Protein AF-A0A4Q0Y5Q8-F1 (afdb_monomer_lite)

Structure (mmCIF, N/CA/C/O backbone):
data_AF-A0A4Q0Y5Q8-F1
#
_entry.id   AF-A0A4Q0Y5Q8-F1
#
loop_
_atom_site.group_PDB
_atom_site.id
_atom_site.type_symbol
_atom_site.label_atom_id
_atom_site.label_alt_id
_atom_site.label_comp_id
_atom_site.label_asym_id
_atom_site.label_entity_id
_atom_site.label_seq_id
_atom_site.pdbx_PDB_ins_code
_atom_site.Cartn_x
_atom_site.Cartn_y
_atom_site.Cartn_z
_atom_site.occupancy
_atom_site.B_iso_or_equiv
_atom_site.auth_seq_id
_atom_site.auth_comp_id
_atom_site.auth_asym_id
_atom_site.auth_atom_id
_atom_site.pdbx_PDB_model_num
ATOM 1 N N . MET A 1 1 ? -35.643 -50.154 27.260 1.00 44.97 1 MET A N 1
ATOM 2 C CA . MET A 1 1 ? -34.907 -49.246 28.166 1.00 44.97 1 MET A CA 1
ATOM 3 C C . MET A 1 1 ? -33.473 -49.093 27.682 1.00 44.97 1 MET A C 1
ATOM 5 O O . MET A 1 1 ? -32.694 -50.022 27.849 1.00 44.97 1 MET A O 1
ATOM 9 N N . LYS A 1 2 ? -33.162 -47.951 27.060 1.00 37.34 2 LYS A N 1
ATOM 10 C CA . LYS A 1 2 ? -31.922 -47.166 27.204 1.00 37.34 2 LYS A CA 1
ATOM 11 C C . LYS A 1 2 ? -32.017 -46.001 26.218 1.00 37.34 2 LYS A C 1
ATOM 13 O O . LYS A 1 2 ? -31.580 -46.099 25.078 1.00 37.34 2 LYS A O 1
ATOM 18 N N . ASP A 1 3 ? -32.647 -44.927 26.682 1.00 37.06 3 ASP A N 1
ATOM 19 C CA . ASP A 1 3 ? -32.543 -43.614 26.059 1.00 37.06 3 ASP A CA 1
ATOM 20 C C . ASP A 1 3 ? -31.108 -43.117 26.239 1.00 37.06 3 ASP A C 1
ATOM 22 O O . ASP A 1 3 ? -30.661 -42.831 27.352 1.00 37.06 3 ASP A O 1
ATOM 26 N N . LEU A 1 4 ? -30.363 -43.047 25.139 1.00 39.44 4 LEU A N 1
ATOM 27 C CA . LEU A 1 4 ? -29.091 -42.339 25.084 1.00 39.44 4 LEU A CA 1
ATOM 28 C C . LEU A 1 4 ? -29.388 -40.864 24.806 1.00 39.44 4 LEU A C 1
ATOM 30 O O . LEU A 1 4 ? -29.485 -40.420 23.664 1.00 39.44 4 LEU A O 1
ATOM 34 N N . ASN A 1 5 ? -29.544 -40.110 25.893 1.00 41.81 5 ASN A N 1
ATOM 35 C CA . ASN A 1 5 ? -29.494 -38.654 25.898 1.00 41.81 5 ASN A CA 1
ATOM 36 C C . ASN A 1 5 ? -28.114 -38.185 25.413 1.00 41.81 5 ASN A C 1
ATOM 38 O O . ASN A 1 5 ? -27.170 -38.105 26.192 1.00 41.81 5 ASN A O 1
ATOM 42 N N . ASN A 1 6 ? -28.011 -37.829 24.134 1.00 41.62 6 ASN A N 1
ATOM 43 C CA . ASN A 1 6 ? -26.890 -37.065 23.595 1.00 41.62 6 ASN A CA 1
ATOM 44 C C . ASN A 1 6 ? -27.416 -35.726 23.054 1.00 41.62 6 ASN A C 1
ATOM 46 O O . ASN A 1 6 ? -27.622 -35.550 21.857 1.00 41.62 6 ASN A O 1
ATOM 50 N N . LYS A 1 7 ? -27.745 -34.803 23.967 1.00 38.62 7 LYS A N 1
ATOM 51 C CA . LYS A 1 7 ? -28.282 -33.462 23.650 1.00 38.62 7 LYS A CA 1
ATOM 52 C C . LYS A 1 7 ? -27.502 -32.305 24.292 1.00 38.62 7 LYS A C 1
ATOM 54 O O . LYS A 1 7 ? -27.984 -31.177 24.265 1.00 38.62 7 LYS A O 1
ATOM 59 N N . SER A 1 8 ? -26.310 -32.537 24.853 1.00 42.09 8 SER A N 1
ATOM 60 C CA . SER A 1 8 ? -25.573 -31.479 25.572 1.00 42.09 8 SER A CA 1
ATOM 61 C C . SER A 1 8 ? -24.381 -30.866 24.823 1.00 42.09 8 SER A C 1
ATOM 63 O O . SER A 1 8 ? -23.816 -29.904 25.332 1.00 42.09 8 SER A O 1
ATOM 65 N N . SER A 1 9 ? -23.995 -31.352 23.635 1.00 39.31 9 SER A N 1
ATOM 66 C CA . SER A 1 9 ? -22.845 -30.787 22.900 1.00 39.31 9 SER A CA 1
ATOM 67 C C . SER A 1 9 ? -23.202 -29.615 21.976 1.00 39.31 9 SER A C 1
ATOM 69 O O . SER A 1 9 ? -22.384 -28.720 21.802 1.00 39.31 9 SER A O 1
ATOM 71 N N . TYR A 1 10 ? -24.425 -29.572 21.433 1.00 35.88 10 TYR A N 1
ATOM 72 C CA . TYR A 1 10 ? -24.828 -28.573 20.428 1.00 35.88 10 TYR A CA 1
ATOM 73 C C . TYR A 1 10 ? -25.183 -27.191 21.010 1.00 35.88 10 TYR A C 1
ATOM 75 O O . TYR A 1 10 ? -24.955 -26.174 20.363 1.00 35.88 10 TYR A O 1
ATOM 83 N N . LYS A 1 11 ? -25.681 -27.119 22.255 1.00 36.25 11 LYS A N 1
ATOM 84 C CA . LYS A 1 11 ? -26.010 -25.831 22.903 1.00 36.25 11 LYS A CA 1
ATOM 85 C C . LYS A 1 11 ? -24.775 -25.036 23.343 1.00 36.25 11 LYS A C 1
ATOM 87 O O . LYS A 1 11 ? -24.815 -23.812 23.345 1.00 36.25 11 LYS A O 1
ATOM 92 N N . ASN A 1 12 ? -23.683 -25.720 23.694 1.00 41.09 12 ASN A N 1
ATOM 93 C CA . ASN A 1 12 ? -22.434 -25.060 24.085 1.00 41.09 12 ASN A CA 1
ATOM 94 C C . ASN A 1 12 ? -21.670 -24.508 22.875 1.00 41.09 12 ASN A C 1
ATOM 96 O O . ASN A 1 12 ? -21.037 -23.465 22.988 1.00 41.09 12 ASN A O 1
ATOM 100 N N . SER A 1 13 ? -21.735 -25.162 21.710 1.00 38.69 13 SER A N 1
ATOM 101 C CA . SER A 1 13 ? -21.088 -24.644 20.499 1.00 38.69 13 SER A CA 1
ATOM 102 C C . SER A 1 13 ? -21.750 -23.361 19.995 1.00 38.69 13 SER A C 1
ATOM 104 O O . SER A 1 13 ? -21.039 -22.434 19.630 1.00 38.69 13 SER A O 1
ATOM 106 N N . GLU A 1 14 ? -23.083 -23.255 20.043 1.00 42.84 14 GLU A N 1
ATOM 107 C CA . GLU A 1 14 ? -23.797 -22.029 19.650 1.00 42.84 14 GLU A CA 1
ATOM 108 C C . GLU A 1 14 ? -23.495 -20.849 20.585 1.00 42.84 14 GLU A C 1
ATOM 110 O O . GLU A 1 14 ? -23.290 -19.735 20.107 1.00 42.84 14 GLU A O 1
ATOM 115 N N . SER A 1 15 ? -23.395 -21.072 21.903 1.00 50.16 15 SER A N 1
ATOM 116 C CA . SER A 1 15 ? -23.062 -19.993 22.845 1.00 50.16 15 SER A CA 1
ATOM 117 C C . SER A 1 15 ? -21.612 -19.529 22.717 1.00 50.16 15 SER A C 1
ATOM 119 O O . SER A 1 15 ? -21.329 -18.346 22.880 1.00 50.16 15 SER A O 1
ATOM 121 N N . ILE A 1 16 ? -20.691 -20.450 22.421 1.00 45.25 16 ILE A N 1
ATOM 122 C CA . ILE A 1 16 ? -19.273 -20.143 22.218 1.00 45.25 16 ILE A CA 1
ATOM 123 C C . ILE A 1 16 ? -19.084 -19.391 20.897 1.00 45.25 16 ILE A C 1
ATOM 125 O O . ILE A 1 16 ? -18.462 -18.334 20.893 1.00 45.25 16 ILE A O 1
ATOM 129 N N . ILE A 1 17 ? -19.679 -19.868 19.799 1.00 46.84 17 ILE A N 1
ATOM 130 C CA . ILE A 1 17 ? -19.646 -19.183 18.497 1.00 46.84 17 ILE A CA 1
ATOM 131 C C . ILE A 1 17 ? -20.286 -17.794 18.611 1.00 46.84 17 ILE A C 1
ATOM 133 O O . ILE A 1 17 ? -19.686 -16.812 18.188 1.00 46.84 17 ILE A O 1
ATOM 137 N N . SER A 1 18 ? -21.447 -17.682 19.263 1.00 41.38 18 SER A N 1
ATOM 138 C CA . SER A 1 18 ? -22.114 -16.398 19.513 1.00 41.38 18 SER A CA 1
ATOM 139 C C . SER A 1 18 ? -21.247 -15.435 20.330 1.00 41.38 18 SER A C 1
ATOM 141 O O . SER A 1 18 ? -21.193 -14.248 20.019 1.00 41.38 18 SER A O 1
ATOM 143 N N . TYR A 1 19 ? -20.529 -15.930 21.340 1.00 40.12 19 TYR A N 1
ATOM 144 C CA . TYR A 1 19 ? -19.607 -15.127 22.141 1.00 40.12 19 TYR A CA 1
ATOM 145 C C . TYR A 1 19 ? -18.386 -14.663 21.333 1.00 40.12 19 TYR A C 1
ATOM 147 O O . TYR A 1 19 ? -18.021 -13.492 21.410 1.00 40.12 19 TYR A O 1
ATOM 155 N N . TYR A 1 20 ? -17.792 -15.537 20.515 1.00 41.94 20 TYR A N 1
ATOM 156 C CA . TYR A 1 20 ? -16.667 -15.179 19.646 1.00 41.94 20 TYR A CA 1
ATOM 157 C C . TYR A 1 20 ? -17.064 -14.179 18.557 1.00 41.94 20 TYR A C 1
ATOM 159 O O . TYR A 1 20 ? -16.354 -13.198 18.381 1.00 41.94 20 TYR A O 1
ATOM 167 N N . VAL A 1 21 ? -18.212 -14.362 17.898 1.00 49.38 21 VAL A N 1
ATOM 168 C CA . VAL A 1 21 ? -18.753 -13.413 16.904 1.00 49.38 21 VAL A CA 1
ATOM 169 C C . VAL A 1 21 ? -19.086 -12.067 17.557 1.00 49.38 21 VAL A C 1
ATOM 171 O O . VAL A 1 21 ? -18.778 -11.009 17.014 1.00 49.38 21 VAL A O 1
ATOM 174 N N . LYS A 1 22 ? -19.655 -12.081 18.769 1.00 50.94 22 LYS A N 1
ATOM 175 C CA . LYS A 1 22 ? -19.961 -10.860 19.523 1.00 50.94 22 LYS A CA 1
ATOM 176 C C . LYS A 1 22 ? -18.699 -10.105 19.963 1.00 50.94 22 LYS A C 1
ATOM 178 O O . LYS A 1 22 ? -18.679 -8.884 19.859 1.00 50.94 22 LYS A O 1
ATOM 183 N N . ASN A 1 23 ? -17.652 -10.808 20.398 1.00 50.38 23 ASN A N 1
ATOM 184 C CA . ASN A 1 23 ? -16.367 -10.190 20.740 1.00 50.38 23 ASN A CA 1
ATOM 185 C C . ASN A 1 23 ? -15.614 -9.693 19.500 1.00 50.38 23 ASN A C 1
ATOM 187 O O . ASN A 1 23 ? -15.052 -8.605 19.549 1.00 50.38 23 ASN A O 1
ATOM 191 N N . LEU A 1 24 ? -15.675 -10.422 18.376 1.00 53.34 24 LEU A N 1
ATOM 192 C CA . LEU A 1 24 ? -15.173 -9.947 17.080 1.00 53.34 24 LEU A CA 1
ATOM 193 C C . LEU A 1 24 ? -15.802 -8.595 16.730 1.00 53.34 24 LEU A C 1
ATOM 195 O O . LEU A 1 24 ? -15.099 -7.647 16.395 1.00 53.34 24 LEU A O 1
ATOM 199 N N . ASN A 1 25 ? -17.122 -8.484 16.893 1.00 64.06 25 ASN A N 1
ATOM 200 C CA . ASN A 1 25 ? -17.852 -7.250 16.630 1.00 64.06 25 ASN A CA 1
ATOM 201 C C . ASN A 1 25 ? -17.434 -6.098 17.556 1.00 64.06 25 ASN A C 1
ATOM 203 O O . ASN A 1 25 ? -17.425 -4.949 17.118 1.00 64.06 25 ASN A O 1
ATOM 207 N N . ASP A 1 26 ? -17.075 -6.364 18.812 1.00 66.75 26 ASP A N 1
ATOM 208 C CA . ASP A 1 26 ? -16.632 -5.319 19.742 1.00 66.75 26 ASP A CA 1
ATOM 209 C C . ASP A 1 26 ? -15.175 -4.883 19.491 1.00 66.75 26 ASP A C 1
ATOM 211 O O . ASP A 1 26 ? -14.890 -3.682 19.496 1.00 66.75 26 ASP A O 1
ATOM 215 N N . ASP A 1 27 ? -14.281 -5.815 19.152 1.00 69.06 27 ASP A N 1
ATOM 216 C CA . ASP A 1 27 ? -12.891 -5.518 18.788 1.00 69.06 27 ASP A CA 1
ATOM 217 C C . ASP A 1 27 ? -12.767 -4.851 17.410 1.00 69.06 27 ASP A C 1
ATOM 219 O O . ASP A 1 27 ? -11.897 -4.000 17.209 1.00 69.06 27 ASP A O 1
ATOM 223 N N . MET A 1 28 ? -13.664 -5.160 16.468 1.00 73.12 28 MET A N 1
ATOM 224 C CA . MET A 1 28 ? -13.709 -4.512 15.153 1.00 73.12 28 MET A CA 1
ATOM 225 C C . MET A 1 28 ? -14.206 -3.068 15.230 1.00 73.12 28 MET A C 1
ATOM 227 O O . MET A 1 28 ? -13.688 -2.208 14.515 1.00 73.12 28 MET A O 1
ATOM 231 N N . LYS A 1 29 ? -15.153 -2.756 16.128 1.00 76.25 29 LYS A N 1
ATOM 232 C CA . LYS A 1 29 ? -15.750 -1.410 16.257 1.00 76.25 29 LYS A CA 1
ATOM 233 C C . LYS A 1 29 ? -14.724 -0.296 16.439 1.00 76.25 29 LYS A C 1
ATOM 235 O O . LYS A 1 29 ? -14.958 0.819 15.972 1.00 76.25 29 LYS A O 1
ATOM 240 N N . LYS A 1 30 ? -13.576 -0.563 17.076 1.00 80.56 30 LYS A N 1
ATOM 241 C CA . LYS A 1 30 ? -12.520 0.452 17.240 1.00 80.56 30 LYS A CA 1
ATOM 242 C C . LYS A 1 30 ? -11.915 0.897 15.904 1.00 80.56 30 LYS A C 1
ATOM 244 O O . LYS A 1 30 ? -11.559 2.063 15.781 1.00 80.56 30 LYS A O 1
ATOM 249 N N . TYR A 1 31 ? -11.881 0.014 14.904 1.00 82.06 31 TYR A N 1
ATOM 250 C CA . TYR A 1 31 ? -11.399 0.292 13.547 1.00 82.06 31 TYR A CA 1
ATOM 251 C C . TYR A 1 31 ? -12.490 0.830 12.609 1.00 82.06 31 TYR A C 1
ATOM 253 O O . TYR A 1 31 ? -12.183 1.290 11.513 1.00 82.06 31 TYR A O 1
ATOM 261 N N . LEU A 1 32 ? -13.759 0.794 13.032 1.00 81.94 32 LEU A N 1
ATOM 262 C CA . LEU A 1 32 ? -14.907 1.301 12.269 1.00 81.94 32 LEU A CA 1
ATOM 263 C C . LEU A 1 32 ? -15.254 2.763 12.595 1.00 81.94 32 LEU A C 1
ATOM 265 O O . LEU A 1 32 ? -16.244 3.294 12.089 1.00 81.94 32 LEU A O 1
ATOM 269 N N . LYS A 1 33 ? -14.474 3.430 13.454 1.00 88.38 33 LYS A N 1
ATOM 270 C CA . LYS A 1 33 ? -14.618 4.870 13.705 1.00 88.38 33 LYS A CA 1
ATOM 271 C C . LYS A 1 33 ? -14.152 5.651 12.481 1.00 88.38 33 LYS A C 1
ATOM 273 O O . LYS A 1 33 ? -13.150 5.291 11.873 1.00 88.38 33 LYS A O 1
ATOM 278 N N . ARG A 1 34 ? -14.807 6.776 12.179 1.00 90.31 34 ARG A N 1
ATOM 279 C CA . ARG A 1 34 ? -14.469 7.634 11.030 1.00 90.31 34 ARG A CA 1
ATOM 280 C C . ARG A 1 34 ? -12.978 7.980 10.948 1.00 90.31 34 ARG A C 1
ATOM 282 O O . ARG A 1 34 ? -12.372 7.803 9.901 1.00 90.31 34 ARG A O 1
ATOM 289 N N . SER A 1 35 ? -12.386 8.447 12.048 1.00 92.19 35 SER A N 1
ATOM 290 C CA . SER A 1 35 ? -10.959 8.799 12.097 1.00 92.19 35 SER A CA 1
ATOM 291 C C . SER A 1 35 ? -10.050 7.597 11.844 1.00 92.19 35 SER A C 1
ATOM 293 O O . SER A 1 35 ? -9.057 7.724 11.140 1.00 92.19 35 SER A O 1
ATOM 295 N N . SER A 1 36 ? -10.411 6.425 12.372 1.00 91.56 36 SER A N 1
ATOM 296 C CA . SER A 1 36 ? -9.683 5.177 12.135 1.00 91.56 36 SER A CA 1
ATOM 297 C C . SER A 1 36 ? -9.796 4.734 10.681 1.00 91.56 36 SER A C 1
ATOM 299 O O . SER A 1 36 ? -8.799 4.363 10.085 1.00 91.56 36 SER A O 1
ATOM 301 N N . ILE A 1 37 ? -10.983 4.828 10.082 1.00 92.44 37 ILE A N 1
ATOM 302 C CA . ILE A 1 37 ? -11.212 4.529 8.665 1.00 92.44 37 ILE A CA 1
ATOM 303 C C . ILE A 1 37 ? -10.349 5.430 7.773 1.00 92.44 37 ILE A C 1
ATOM 305 O O . ILE A 1 37 ? -9.693 4.926 6.865 1.00 92.44 37 ILE A O 1
ATOM 309 N N . ILE A 1 38 ? -10.319 6.739 8.047 1.00 95.88 38 ILE A N 1
ATOM 310 C CA . ILE A 1 38 ? -9.488 7.695 7.302 1.00 95.88 38 ILE A CA 1
ATOM 311 C C . ILE A 1 38 ? -8.007 7.318 7.432 1.00 95.88 38 ILE A C 1
ATOM 313 O O . ILE A 1 38 ? -7.350 7.122 6.416 1.00 95.88 38 ILE A O 1
ATOM 317 N N . ASP A 1 39 ? -7.504 7.144 8.659 1.00 96.31 39 ASP A N 1
ATOM 318 C CA . ASP A 1 39 ? -6.111 6.752 8.932 1.00 96.31 39 ASP A CA 1
ATOM 319 C C . ASP A 1 39 ? -5.715 5.464 8.190 1.00 96.31 39 ASP A C 1
ATOM 321 O O . ASP A 1 39 ? -4.690 5.411 7.508 1.00 96.31 39 ASP A O 1
ATOM 325 N N . LEU A 1 40 ? -6.566 4.440 8.263 1.00 95.81 40 LEU A N 1
ATOM 326 C CA . LEU A 1 40 ? -6.343 3.140 7.638 1.00 95.81 40 LEU A CA 1
ATOM 327 C C . LEU A 1 40 ? -6.310 3.231 6.106 1.00 95.81 40 LEU A C 1
ATOM 329 O O . LEU A 1 40 ? -5.405 2.668 5.486 1.00 95.81 40 LEU A O 1
ATOM 333 N N . ILE A 1 41 ? -7.253 3.952 5.487 1.00 96.31 41 ILE A N 1
ATOM 334 C CA . ILE A 1 41 ? -7.273 4.138 4.028 1.00 96.31 41 ILE A CA 1
ATOM 335 C C . ILE A 1 41 ? -6.061 4.947 3.577 1.00 96.31 41 ILE A C 1
ATOM 337 O O . ILE A 1 41 ? -5.392 4.542 2.628 1.00 96.31 41 ILE A O 1
ATOM 341 N N . THR A 1 42 ? -5.729 6.034 4.278 1.00 98.00 42 THR A N 1
ATOM 342 C CA . THR A 1 42 ? -4.549 6.853 3.981 1.00 98.00 42 THR A CA 1
ATOM 343 C C . THR A 1 42 ? -3.279 6.010 3.998 1.00 98.00 42 THR A C 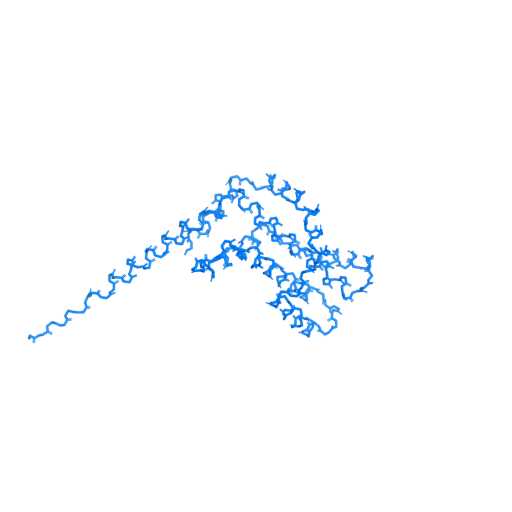1
ATOM 345 O O . THR A 1 42 ? -2.507 6.044 3.039 1.00 98.00 42 THR A O 1
ATOM 348 N N . LYS A 1 43 ? -3.075 5.211 5.053 1.00 98.38 43 LYS A N 1
ATOM 349 C CA . LYS A 1 43 ? -1.929 4.299 5.158 1.00 98.38 43 LYS A CA 1
ATOM 350 C C . LYS A 1 43 ? -1.880 3.333 3.983 1.00 98.38 43 LYS A C 1
ATOM 352 O O . LYS A 1 43 ? -0.850 3.212 3.322 1.00 98.38 43 LYS A O 1
ATOM 357 N N . TYR A 1 44 ? -2.994 2.655 3.721 1.00 98.56 44 TYR A N 1
ATOM 358 C CA . TYR A 1 44 ? -3.067 1.639 2.679 1.00 98.56 44 TYR A CA 1
ATOM 359 C C . TYR A 1 44 ? -2.777 2.221 1.292 1.00 98.56 44 TYR A C 1
ATOM 361 O O . TYR A 1 44 ? -1.963 1.658 0.561 1.00 98.56 44 TYR A O 1
ATOM 369 N N . GLU A 1 45 ? -3.396 3.351 0.944 1.00 98.19 45 GLU A N 1
ATOM 370 C CA . GLU A 1 45 ? -3.166 4.030 -0.332 1.00 98.19 45 GLU A CA 1
ATOM 371 C C . GLU A 1 45 ? -1.702 4.428 -0.509 1.00 98.19 45 GLU A C 1
ATOM 373 O O . GLU A 1 45 ? -1.107 4.154 -1.552 1.00 98.19 45 GLU A O 1
ATOM 378 N N . LEU A 1 46 ? -1.103 5.055 0.505 1.00 98.44 46 LEU A N 1
ATOM 379 C CA . LEU A 1 46 ? 0.277 5.513 0.408 1.00 98.44 46 LEU A CA 1
ATOM 380 C C . LEU A 1 46 ? 1.235 4.340 0.238 1.00 98.44 46 LEU A C 1
ATOM 382 O O . LEU A 1 46 ? 2.072 4.365 -0.663 1.00 98.44 46 LEU A O 1
ATOM 386 N N . TYR A 1 47 ? 1.093 3.278 1.035 1.00 98.69 47 TYR A N 1
ATOM 387 C CA . TYR A 1 47 ? 1.918 2.087 0.848 1.00 98.69 47 TYR A CA 1
ATOM 388 C C . TYR A 1 47 ? 1.715 1.461 -0.531 1.00 98.69 47 TYR A C 1
ATOM 390 O O . TYR A 1 47 ? 2.692 1.031 -1.141 1.00 98.69 47 TYR A O 1
ATOM 398 N N . TYR A 1 48 ? 0.486 1.439 -1.044 1.00 98.69 48 TYR A N 1
ATOM 399 C CA . TYR A 1 48 ? 0.180 0.932 -2.377 1.00 98.69 48 TYR A CA 1
ATOM 400 C C . TYR A 1 48 ? 0.896 1.748 -3.467 1.00 98.69 48 TYR A C 1
ATOM 402 O O . TYR A 1 48 ? 1.677 1.189 -4.239 1.00 98.69 48 TYR A O 1
ATOM 410 N N . HIS A 1 49 ? 0.719 3.072 -3.490 1.00 97.81 49 HIS A N 1
ATOM 411 C CA . HIS A 1 49 ? 1.303 3.933 -4.523 1.00 97.81 49 HIS A CA 1
ATOM 412 C C . HIS A 1 49 ? 2.826 4.049 -4.436 1.00 97.81 49 HIS A C 1
ATOM 414 O O . HIS A 1 49 ? 3.497 4.042 -5.467 1.00 97.81 49 HIS A O 1
ATOM 420 N N . ILE A 1 50 ? 3.392 4.084 -3.228 1.00 98.12 50 ILE A N 1
ATOM 421 C CA . ILE A 1 50 ? 4.848 4.078 -3.038 1.00 98.12 50 ILE A CA 1
ATOM 422 C C . ILE A 1 50 ? 5.444 2.755 -3.539 1.00 98.12 50 ILE A C 1
ATOM 424 O O . ILE A 1 50 ? 6.489 2.757 -4.190 1.00 98.12 50 ILE A O 1
ATOM 428 N N . SER A 1 51 ? 4.768 1.628 -3.293 1.00 98.38 51 SER A N 1
ATOM 429 C CA . SER A 1 51 ? 5.200 0.322 -3.807 1.00 98.38 51 SER A CA 1
ATOM 430 C C . SER A 1 51 ? 5.156 0.277 -5.333 1.00 98.38 51 SER A C 1
ATOM 432 O O . SER A 1 51 ? 6.128 -0.144 -5.952 1.00 98.38 51 SER A O 1
ATOM 434 N N . LEU A 1 52 ? 4.071 0.768 -5.941 1.00 97.81 52 LEU A N 1
ATOM 435 C CA . LEU A 1 52 ? 3.925 0.897 -7.395 1.00 97.81 52 LEU A CA 1
ATOM 436 C C . LEU A 1 52 ? 5.030 1.736 -8.027 1.00 97.81 52 LEU A C 1
ATOM 438 O O . LEU A 1 52 ? 5.642 1.300 -9.000 1.00 97.81 52 LEU A O 1
ATOM 442 N N . GLY A 1 53 ? 5.307 2.909 -7.454 1.00 97.19 53 GLY A N 1
ATOM 443 C CA . GLY A 1 53 ? 6.389 3.773 -7.915 1.00 97.19 53 GLY A CA 1
ATOM 444 C C . GLY A 1 53 ? 7.741 3.070 -7.853 1.00 97.19 53 GLY A C 1
ATOM 445 O O . GLY A 1 53 ? 8.515 3.144 -8.804 1.00 97.19 53 GLY A O 1
ATOM 446 N N . ASN A 1 54 ? 7.994 2.318 -6.778 1.00 97.25 54 ASN A N 1
ATOM 447 C CA . ASN A 1 54 ? 9.217 1.537 -6.641 1.00 97.25 54 ASN A CA 1
ATOM 448 C C . ASN A 1 54 ? 9.310 0.407 -7.680 1.00 97.25 54 ASN A C 1
ATOM 450 O O . ASN A 1 54 ? 10.365 0.243 -8.282 1.00 97.25 54 ASN A O 1
ATOM 454 N N . TYR A 1 55 ? 8.235 -0.350 -7.931 1.00 97.56 55 TYR A N 1
ATOM 455 C CA . TYR A 1 55 ? 8.255 -1.412 -8.946 1.00 97.56 55 TYR A CA 1
ATOM 456 C C . TYR A 1 55 ? 8.522 -0.860 -10.344 1.00 97.56 55 TYR A C 1
ATOM 458 O O . TYR A 1 55 ? 9.422 -1.349 -11.024 1.00 97.56 55 TYR A O 1
ATOM 466 N N . ALA A 1 56 ? 7.796 0.190 -10.737 1.00 96.69 56 ALA A N 1
ATOM 467 C CA . ALA A 1 56 ? 7.984 0.835 -12.030 1.00 96.69 56 ALA A CA 1
ATOM 468 C C . ALA A 1 56 ? 9.422 1.359 -12.181 1.00 96.69 56 ALA A C 1
ATOM 470 O O . ALA A 1 56 ? 10.095 1.031 -13.162 1.00 96.69 56 ALA A O 1
ATOM 471 N N . PHE A 1 57 ? 9.931 2.074 -11.171 1.00 96.31 57 PHE A N 1
ATOM 472 C CA . PHE A 1 57 ? 11.294 2.601 -11.194 1.00 96.31 57 PHE A CA 1
ATOM 473 C C . PHE A 1 57 ? 12.350 1.504 -11.278 1.00 96.31 57 PHE A C 1
ATOM 475 O O . PHE A 1 57 ? 13.268 1.607 -12.077 1.00 96.31 57 PHE A O 1
ATOM 482 N N . GLU A 1 58 ? 12.231 0.424 -10.512 1.00 94.31 58 GLU A N 1
ATOM 483 C CA . GLU A 1 58 ? 13.201 -0.674 -10.562 1.00 94.31 58 GLU A CA 1
ATOM 484 C C . GLU A 1 58 ? 13.235 -1.396 -11.915 1.00 94.31 58 GLU A C 1
ATOM 486 O O . GLU A 1 58 ? 14.268 -1.958 -12.276 1.00 94.31 58 GLU A O 1
ATOM 491 N N . THR A 1 59 ? 12.116 -1.423 -12.645 1.00 93.88 59 THR A N 1
ATOM 492 C CA . THR A 1 59 ? 12.040 -2.073 -13.964 1.00 93.88 59 THR A CA 1
ATOM 493 C C . THR A 1 59 ? 12.532 -1.196 -15.112 1.00 93.88 59 THR A C 1
ATOM 495 O O . THR A 1 59 ? 12.936 -1.732 -16.140 1.00 93.88 59 THR A O 1
ATOM 498 N N . ILE A 1 60 ? 12.513 0.128 -14.936 1.00 93.88 60 ILE A N 1
ATOM 499 C CA . ILE A 1 60 ? 12.810 1.114 -15.986 1.00 93.88 60 ILE A CA 1
ATOM 500 C C . ILE A 1 60 ? 14.155 1.810 -15.738 1.00 93.88 60 ILE A C 1
ATOM 502 O O . ILE A 1 60 ? 14.927 2.026 -16.664 1.00 93.88 60 ILE A O 1
ATOM 506 N N . LEU A 1 61 ? 14.461 2.115 -14.474 1.00 92.50 61 LEU A N 1
ATOM 507 C CA . LEU A 1 61 ? 15.661 2.808 -13.985 1.00 92.50 61 LEU A CA 1
ATOM 508 C C . LEU A 1 61 ? 15.833 4.249 -14.496 1.00 92.50 61 LEU A C 1
ATOM 510 O O . LEU A 1 61 ? 16.898 4.841 -14.327 1.00 92.50 61 LEU A O 1
ATOM 514 N N . ASP A 1 62 ? 14.767 4.833 -15.042 1.00 95.88 62 ASP A N 1
ATOM 515 C CA . ASP A 1 62 ? 14.674 6.228 -15.468 1.00 95.88 62 ASP A CA 1
ATOM 516 C C . ASP A 1 62 ? 13.412 6.887 -14.889 1.00 95.88 62 ASP A C 1
ATOM 518 O O . ASP A 1 62 ? 12.322 6.313 -14.917 1.00 95.88 62 ASP A O 1
ATOM 522 N N . LEU A 1 63 ? 13.549 8.092 -14.327 1.00 91.62 63 LEU A N 1
ATOM 523 C CA . LEU A 1 63 ? 12.461 8.776 -13.614 1.00 91.62 63 LEU A CA 1
ATOM 524 C C . LEU A 1 63 ? 11.362 9.303 -14.547 1.00 91.62 63 LEU A C 1
ATOM 526 O O . LEU A 1 63 ? 10.181 9.285 -14.179 1.00 91.62 63 LEU A O 1
ATOM 530 N N . GLU A 1 64 ? 11.729 9.790 -15.732 1.00 94.69 64 GLU A N 1
ATOM 531 C CA . GLU A 1 64 ? 10.768 10.342 -16.684 1.00 94.69 64 GLU A CA 1
ATOM 532 C C . GLU A 1 64 ? 9.920 9.215 -17.279 1.00 94.69 64 GLU A C 1
ATOM 534 O O . GLU A 1 64 ? 8.688 9.288 -17.280 1.00 94.69 64 GLU A O 1
ATOM 539 N N . GLU A 1 65 ? 10.568 8.133 -17.707 1.00 95.19 65 GLU A N 1
ATOM 540 C CA . GLU A 1 65 ? 9.900 6.936 -18.212 1.00 95.19 65 GLU A CA 1
ATOM 541 C C . GLU A 1 65 ? 9.077 6.238 -17.125 1.00 95.19 65 GLU A C 1
ATOM 543 O O . GLU A 1 65 ? 7.956 5.810 -17.394 1.00 95.19 65 GLU A O 1
ATOM 548 N N . THR A 1 66 ? 9.550 6.211 -15.873 1.00 95.50 66 THR A N 1
ATOM 549 C CA . THR A 1 66 ? 8.756 5.712 -14.735 1.00 95.50 66 THR A CA 1
ATOM 550 C C . THR A 1 66 ? 7.455 6.488 -14.585 1.00 95.50 66 THR A C 1
ATOM 552 O O . THR A 1 66 ? 6.390 5.899 -14.403 1.00 95.50 66 THR A O 1
ATOM 555 N N . THR A 1 67 ? 7.518 7.817 -14.686 1.00 94.31 67 THR A N 1
ATOM 556 C CA . THR A 1 67 ? 6.330 8.669 -14.568 1.00 94.31 67 THR A CA 1
ATOM 557 C C . THR A 1 67 ? 5.341 8.388 -15.698 1.00 94.31 67 THR A C 1
ATOM 559 O O . THR A 1 67 ? 4.147 8.236 -15.436 1.00 94.31 67 THR A O 1
ATOM 562 N N . LYS A 1 68 ? 5.832 8.252 -16.938 1.00 95.44 68 LYS A N 1
ATOM 563 C CA . LYS A 1 68 ? 5.006 7.880 -18.099 1.00 95.44 68 LYS A CA 1
ATOM 564 C C . LYS A 1 68 ? 4.368 6.505 -17.908 1.00 95.44 68 LYS A C 1
ATOM 566 O O . LYS A 1 68 ? 3.153 6.382 -18.030 1.00 95.44 68 LYS A O 1
ATOM 571 N N . LYS A 1 69 ? 5.146 5.501 -17.491 1.00 94.88 69 LYS A N 1
ATOM 572 C CA . LYS A 1 69 ? 4.648 4.145 -17.227 1.00 94.88 69 LYS A CA 1
ATOM 573 C C . LYS A 1 69 ? 3.545 4.144 -16.174 1.00 94.88 69 LYS A C 1
ATOM 575 O O . LYS A 1 69 ? 2.513 3.517 -16.369 1.00 94.88 69 LYS A O 1
ATOM 580 N N . LEU A 1 70 ? 3.726 4.857 -15.063 1.00 95.88 70 LEU A N 1
ATOM 581 C CA . LEU A 1 70 ? 2.706 4.933 -14.012 1.00 95.88 70 LEU A CA 1
ATOM 582 C C . LEU A 1 70 ? 1.401 5.565 -14.521 1.00 95.88 70 LEU A C 1
ATOM 584 O O . LEU A 1 70 ? 0.321 5.091 -14.169 1.00 95.88 70 LEU A O 1
ATOM 588 N N . GLN A 1 71 ? 1.494 6.594 -15.368 1.00 94.69 71 GLN A N 1
ATOM 589 C CA . GLN A 1 71 ? 0.328 7.207 -16.012 1.00 94.69 71 GLN A CA 1
ATOM 590 C C . GLN A 1 71 ? -0.370 6.242 -16.979 1.00 94.69 71 GLN A C 1
ATOM 592 O O . GLN A 1 71 ? -1.595 6.173 -16.983 1.00 94.69 71 GLN A O 1
ATOM 597 N N . GLU A 1 72 ? 0.392 5.475 -17.761 1.00 95.31 72 GLU A N 1
ATOM 598 C CA . GLU A 1 72 ? -0.137 4.478 -18.699 1.00 95.31 72 GLU A CA 1
ATOM 599 C C . GLU A 1 72 ? -0.812 3.302 -17.990 1.00 95.31 72 GLU A C 1
ATOM 601 O O . GLU A 1 72 ? -1.891 2.868 -18.397 1.00 95.31 72 GLU A O 1
ATOM 606 N N . LEU A 1 73 ? -0.199 2.794 -16.916 1.00 95.44 73 LEU A N 1
ATOM 607 C CA . LEU A 1 73 ? -0.767 1.713 -16.114 1.00 95.44 73 LEU A CA 1
ATOM 608 C C . LEU A 1 73 ? -2.060 2.158 -15.416 1.00 95.44 73 LEU A C 1
ATOM 610 O O . LEU A 1 73 ? -2.961 1.339 -15.240 1.00 95.44 73 LEU A O 1
ATOM 614 N N . ASN A 1 74 ? -2.155 3.443 -15.041 1.00 95.44 74 ASN A N 1
ATOM 615 C CA . ASN A 1 74 ? -3.334 4.071 -14.434 1.00 95.44 74 ASN A CA 1
ATOM 616 C C . ASN A 1 74 ? -3.931 3.242 -13.278 1.00 95.44 74 ASN A C 1
ATOM 618 O O . ASN A 1 74 ? -5.136 2.990 -13.204 1.00 95.44 74 ASN A O 1
ATOM 622 N N . LEU A 1 75 ? -3.055 2.768 -12.390 1.00 96.31 75 LEU A N 1
ATOM 623 C CA . LEU A 1 75 ? -3.415 1.901 -11.273 1.00 96.31 75 LEU A CA 1
ATOM 624 C C . LEU A 1 75 ? -3.677 2.727 -10.016 1.00 96.31 75 LEU A C 1
ATOM 626 O O . LEU A 1 75 ? -2.830 3.503 -9.575 1.00 96.31 75 LEU A O 1
ATOM 630 N N . TYR A 1 76 ? -4.831 2.505 -9.400 1.00 94.12 76 TYR A N 1
ATOM 631 C CA . TYR A 1 76 ? -5.247 3.175 -8.173 1.00 94.12 76 TYR A CA 1
ATOM 632 C C . TYR A 1 76 ? -6.026 2.219 -7.275 1.00 94.12 76 TYR A C 1
ATOM 634 O O . TYR A 1 76 ? -6.641 1.264 -7.750 1.00 94.12 76 TYR A O 1
ATOM 642 N N . VAL A 1 77 ? -6.011 2.494 -5.973 1.00 93.88 77 VAL A N 1
ATOM 643 C CA . VAL A 1 77 ? -6.834 1.785 -4.994 1.00 93.88 77 VAL A CA 1
ATOM 644 C C . VAL A 1 77 ? -7.973 2.692 -4.550 1.00 93.88 77 VAL A C 1
ATOM 646 O O . VAL A 1 77 ? -7.762 3.858 -4.235 1.00 93.88 77 VAL A O 1
ATOM 649 N N . THR A 1 78 ? -9.200 2.174 -4.541 1.00 91.88 78 THR A N 1
ATOM 650 C CA . THR A 1 78 ? -10.345 2.920 -4.006 1.00 91.88 78 THR A CA 1
ATOM 651 C C . THR A 1 78 ? -10.471 2.722 -2.491 1.00 91.88 78 THR A C 1
ATOM 653 O O . THR A 1 78 ? -10.022 1.694 -1.970 1.00 91.88 78 THR A O 1
ATOM 656 N N . PRO A 1 79 ? -11.152 3.632 -1.769 1.00 90.38 79 PRO A N 1
ATOM 657 C CA . PRO A 1 79 ? -11.449 3.468 -0.344 1.00 90.38 79 PRO A CA 1
ATOM 658 C C . PRO A 1 79 ? -12.079 2.117 0.005 1.00 90.38 79 PRO A C 1
ATOM 660 O O . PRO A 1 79 ? -11.640 1.456 0.943 1.00 90.38 79 PRO A O 1
ATOM 663 N N . ASP A 1 80 ? -13.061 1.663 -0.780 1.00 88.69 80 ASP A N 1
ATOM 664 C CA . ASP A 1 80 ? -13.699 0.356 -0.597 1.00 88.69 80 ASP A CA 1
ATOM 665 C C . ASP A 1 80 ? -12.702 -0.805 -0.718 1.00 88.69 80 ASP A C 1
ATOM 667 O O . ASP A 1 80 ? -12.718 -1.724 0.102 1.00 88.69 80 ASP A O 1
ATOM 671 N N . MET A 1 81 ? -11.817 -0.771 -1.721 1.00 91.69 81 MET A N 1
ATOM 672 C CA . MET A 1 81 ? -10.803 -1.812 -1.921 1.00 91.69 81 MET A CA 1
ATOM 673 C C . MET A 1 81 ? -9.778 -1.824 -0.785 1.00 91.69 81 MET A C 1
ATOM 675 O O . MET A 1 81 ? -9.410 -2.900 -0.305 1.00 91.69 81 MET A O 1
ATOM 679 N N . ALA A 1 82 ? -9.327 -0.645 -0.349 1.00 94.44 82 ALA A N 1
ATOM 680 C CA . ALA A 1 82 ? -8.410 -0.501 0.774 1.00 94.44 82 ALA A CA 1
ATOM 681 C C . ALA A 1 82 ? -9.031 -1.086 2.049 1.00 94.44 82 ALA A C 1
ATOM 683 O O . ALA A 1 82 ? -8.467 -1.999 2.651 1.00 94.44 82 ALA A O 1
ATOM 684 N N . LEU A 1 83 ? -10.240 -0.645 2.405 1.00 91.25 83 LEU A N 1
ATOM 685 C CA . LEU A 1 83 ? -10.950 -1.120 3.591 1.00 91.25 83 LEU A CA 1
ATOM 686 C C . LEU A 1 83 ? -11.211 -2.619 3.562 1.00 91.25 83 LEU A C 1
ATOM 688 O O . LEU A 1 83 ? -10.952 -3.295 4.551 1.00 91.25 83 LEU A O 1
ATOM 692 N N . PHE A 1 84 ? -11.659 -3.162 2.433 1.00 90.06 84 PHE A N 1
ATOM 693 C CA . PHE A 1 84 ? -11.872 -4.600 2.300 1.00 90.06 84 PHE A CA 1
ATOM 694 C C . PHE A 1 84 ? -10.602 -5.406 2.606 1.00 90.06 84 PHE A C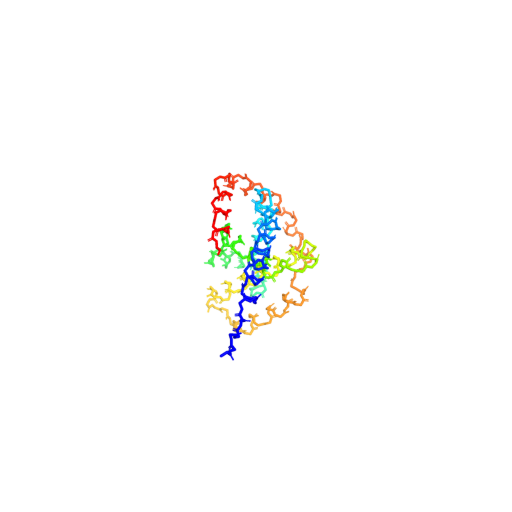 1
ATOM 696 O O . PHE A 1 84 ? -10.648 -6.400 3.330 1.00 90.06 84 PHE A O 1
ATOM 703 N N . ASN A 1 85 ? -9.448 -4.966 2.098 1.00 93.06 85 ASN A N 1
ATOM 704 C CA . ASN A 1 85 ? -8.174 -5.625 2.382 1.00 93.06 85 ASN A CA 1
ATOM 705 C C . ASN A 1 85 ? -7.748 -5.474 3.850 1.00 93.06 85 ASN A C 1
ATOM 707 O O . ASN A 1 85 ? -7.210 -6.417 4.428 1.00 93.06 85 ASN A O 1
ATOM 711 N N . ILE A 1 86 ? -7.988 -4.310 4.453 1.00 92.62 86 ILE A N 1
ATOM 712 C CA . ILE A 1 86 ? -7.654 -4.034 5.856 1.00 92.62 86 ILE A CA 1
ATOM 713 C C . ILE A 1 86 ? -8.527 -4.864 6.796 1.00 92.62 86 ILE A C 1
ATOM 715 O O . ILE A 1 86 ? -8.013 -5.458 7.740 1.00 92.62 86 ILE A O 1
ATOM 719 N N . TYR A 1 87 ? -9.826 -4.973 6.529 1.00 88.06 87 TYR A N 1
ATOM 720 C CA . TYR A 1 87 ? -10.710 -5.786 7.359 1.00 88.06 87 TYR A CA 1
ATOM 721 C C . TYR A 1 87 ? -10.420 -7.273 7.232 1.00 88.06 87 TYR A C 1
ATOM 723 O O . TYR A 1 87 ? -10.446 -7.950 8.250 1.00 88.06 87 TYR A O 1
ATOM 731 N N . LYS A 1 88 ? -10.014 -7.760 6.053 1.00 87.88 88 LYS A N 1
ATOM 732 C CA . LYS A 1 88 ? -9.478 -9.123 5.924 1.00 87.88 88 LYS A CA 1
ATOM 733 C C . LYS A 1 88 ? -8.243 -9.355 6.787 1.00 87.88 88 LYS A C 1
ATOM 735 O O . LYS A 1 88 ? -8.143 -10.391 7.426 1.00 87.88 88 LYS A O 1
ATOM 740 N N . ILE A 1 89 ? -7.311 -8.397 6.835 1.00 91.50 89 ILE A N 1
ATOM 741 C CA . ILE A 1 89 ? -6.157 -8.489 7.743 1.00 91.50 89 ILE A CA 1
ATOM 742 C C . ILE A 1 89 ? -6.633 -8.591 9.191 1.00 91.50 89 ILE A C 1
ATOM 744 O O . ILE A 1 89 ? -6.163 -9.454 9.922 1.00 91.50 89 ILE A O 1
ATOM 748 N N . ILE A 1 90 ? -7.540 -7.705 9.608 1.00 88.31 90 ILE A N 1
ATOM 749 C CA . ILE A 1 90 ? -8.043 -7.677 10.984 1.00 88.31 90 ILE A CA 1
ATOM 750 C C . ILE A 1 90 ? -8.737 -8.999 11.309 1.00 88.31 90 ILE A C 1
ATOM 752 O O . ILE A 1 90 ? -8.394 -9.611 12.309 1.00 88.31 90 ILE A O 1
ATOM 756 N N . GLU A 1 91 ? -9.636 -9.478 10.454 1.00 85.06 91 GLU A N 1
ATOM 757 C CA . GLU A 1 91 ? -10.343 -10.753 10.603 1.00 85.06 91 GLU A CA 1
ATOM 758 C C . GLU A 1 91 ? -9.374 -11.941 10.728 1.00 85.06 91 GLU A C 1
ATOM 760 O O . GLU A 1 91 ? -9.477 -12.728 11.668 1.00 85.06 91 GLU A O 1
ATOM 765 N N . GLU A 1 92 ? -8.371 -12.031 9.847 1.00 88.00 92 GLU A N 1
ATOM 766 C CA . GLU A 1 92 ? -7.340 -13.080 9.868 1.00 88.00 92 GLU A CA 1
ATOM 767 C C . GLU A 1 92 ? -6.473 -13.045 11.146 1.00 88.00 92 GLU A C 1
ATOM 769 O O . GLU A 1 92 ? -5.831 -14.043 11.484 1.00 88.00 92 GLU A O 1
ATOM 774 N N . LYS A 1 93 ? -6.412 -11.898 11.839 1.00 86.94 93 LYS A N 1
ATOM 775 C CA . LYS A 1 93 ? -5.434 -11.606 12.900 1.00 86.94 93 LYS A CA 1
ATOM 776 C C . LYS A 1 93 ? -6.042 -11.204 14.243 1.00 86.94 93 LYS A C 1
ATOM 778 O O . LYS A 1 93 ? -5.297 -10.972 15.190 1.00 86.94 93 LYS A O 1
ATOM 783 N N . ILE A 1 94 ? -7.367 -11.157 14.369 1.00 80.81 94 ILE A N 1
ATOM 784 C CA . ILE A 1 94 ? -8.074 -10.618 15.545 1.00 80.81 94 ILE A CA 1
ATOM 785 C C . ILE A 1 94 ? -7.774 -11.373 16.847 1.00 80.81 94 ILE A C 1
ATOM 787 O O . ILE A 1 94 ? -7.856 -10.803 17.929 1.00 80.81 94 ILE A O 1
ATOM 791 N N . GLY A 1 95 ? -7.363 -12.641 16.752 1.00 76.62 95 GLY A N 1
ATOM 792 C CA . GLY A 1 95 ? -6.925 -13.445 17.897 1.00 76.62 95 GLY A CA 1
ATOM 793 C C . GLY A 1 95 ? -5.459 -13.247 18.311 1.00 76.62 95 GLY A C 1
ATOM 794 O O . GLY A 1 95 ? -5.032 -13.815 19.318 1.00 76.62 95 GLY A O 1
ATOM 795 N N . GLU A 1 96 ? -4.663 -12.486 17.555 1.00 84.31 96 GLU A N 1
ATOM 796 C CA . GLU A 1 96 ? -3.258 -12.235 17.875 1.00 84.31 96 GLU A CA 1
ATOM 797 C C . GLU A 1 96 ? -3.130 -11.127 18.931 1.00 84.31 96 GLU A C 1
ATOM 799 O O . GLU A 1 96 ? -3.600 -10.005 18.749 1.00 84.31 96 GLU A O 1
ATOM 804 N N . LYS A 1 97 ? -2.437 -11.425 20.040 1.00 78.31 97 LYS A N 1
ATOM 805 C CA . LYS A 1 97 ? -2.271 -10.497 21.178 1.00 78.31 97 LYS A CA 1
ATOM 806 C C . LYS A 1 97 ? -1.624 -9.160 20.804 1.00 78.31 97 LYS A C 1
ATOM 808 O O . LYS A 1 97 ? -1.838 -8.173 21.500 1.00 78.31 97 LYS A O 1
ATOM 813 N N . ASP A 1 98 ? -0.838 -9.137 19.733 1.00 84.31 98 ASP A N 1
ATOM 814 C CA . ASP A 1 98 ? -0.090 -7.966 19.280 1.00 84.31 98 ASP A CA 1
ATOM 815 C C . ASP A 1 98 ? -0.638 -7.377 17.968 1.00 84.31 98 ASP A C 1
ATOM 817 O O . ASP A 1 98 ? 0.060 -6.595 17.323 1.00 84.31 98 ASP A O 1
ATOM 821 N N . LEU A 1 99 ? -1.888 -7.692 17.581 1.00 86.06 99 LEU A N 1
ATOM 822 C CA . LEU A 1 99 ? -2.508 -7.151 16.362 1.00 86.06 99 LEU A CA 1
ATOM 823 C C . LEU A 1 99 ? -2.357 -5.631 16.276 1.00 86.06 99 LEU A C 1
ATOM 825 O O . LEU A 1 99 ? -1.897 -5.125 15.263 1.00 86.06 99 LEU A O 1
ATOM 829 N N . GLU A 1 100 ? -2.699 -4.892 17.333 1.00 83.88 100 GLU A N 1
ATOM 830 C CA . GLU A 1 100 ? -2.610 -3.426 17.312 1.00 83.88 100 GLU A CA 1
ATOM 831 C C . GLU A 1 100 ? -1.195 -2.915 17.030 1.00 83.88 100 GLU A C 1
ATOM 833 O O . GLU A 1 100 ? -1.038 -1.936 16.305 1.00 83.88 100 GLU A O 1
ATOM 838 N N . LYS A 1 101 ? -0.170 -3.591 17.559 1.00 87.00 101 LYS A N 1
ATOM 839 C CA . LYS A 1 101 ? 1.232 -3.205 17.355 1.00 87.00 101 LYS A CA 1
ATOM 840 C C . LYS A 1 101 ? 1.713 -3.530 15.943 1.00 87.00 101 LYS A C 1
ATOM 842 O O . LYS A 1 101 ? 2.532 -2.798 15.401 1.00 87.00 101 LYS A O 1
ATOM 847 N N . ASN A 1 102 ? 1.189 -4.604 15.354 1.00 92.12 102 ASN A N 1
ATOM 848 C CA . ASN A 1 102 ? 1.644 -5.128 14.067 1.00 92.12 102 ASN A CA 1
ATOM 849 C C . ASN A 1 102 ? 0.728 -4.744 12.893 1.00 92.12 102 ASN A C 1
ATOM 851 O O . ASN A 1 102 ? 1.050 -5.028 11.741 1.00 92.12 102 ASN A O 1
ATOM 855 N N . LEU A 1 103 ? -0.414 -4.099 13.150 1.00 92.12 103 LEU A N 1
ATOM 856 C CA . LEU A 1 103 ? -1.423 -3.816 12.129 1.00 92.12 103 LEU A CA 1
ATOM 857 C C . LEU A 1 103 ? -0.850 -2.994 10.973 1.00 92.12 103 LEU A C 1
ATOM 859 O O . LEU A 1 103 ? -1.106 -3.308 9.813 1.00 92.12 103 LEU A O 1
ATOM 863 N N . GLU A 1 104 ? -0.045 -1.977 11.273 1.00 94.75 104 GLU A N 1
ATOM 864 C CA . GLU A 1 104 ? 0.604 -1.157 10.247 1.00 94.75 104 GLU A CA 1
ATOM 865 C C . GLU A 1 104 ? 1.539 -1.985 9.358 1.00 94.75 104 GLU A C 1
ATOM 867 O O . GLU A 1 104 ? 1.529 -1.840 8.136 1.00 94.75 104 GLU A O 1
ATOM 872 N N . GLU A 1 105 ? 2.290 -2.918 9.946 1.00 95.62 105 GLU A N 1
ATOM 873 C CA . GLU A 1 105 ? 3.149 -3.837 9.204 1.00 95.62 105 GLU A CA 1
ATOM 874 C C . GLU A 1 105 ? 2.329 -4.725 8.259 1.00 95.62 105 GLU A C 1
ATOM 876 O O . GLU A 1 105 ? 2.672 -4.868 7.081 1.00 95.62 105 GLU A O 1
ATOM 881 N N . TYR A 1 106 ? 1.215 -5.280 8.742 1.00 95.69 106 TYR A N 1
ATOM 882 C CA . TYR A 1 106 ? 0.325 -6.102 7.925 1.00 95.69 106 TYR A CA 1
ATOM 883 C C . TYR A 1 106 ? -0.312 -5.306 6.785 1.00 95.69 106 TYR A C 1
ATOM 885 O O . TYR A 1 106 ? -0.366 -5.796 5.655 1.00 95.69 106 TYR A O 1
ATOM 893 N N . ILE A 1 107 ? -0.742 -4.071 7.054 1.00 97.44 107 ILE A N 1
ATOM 894 C CA . ILE A 1 107 ? -1.288 -3.153 6.049 1.00 97.44 107 ILE A CA 1
ATOM 895 C C . ILE A 1 107 ? -0.233 -2.849 4.986 1.00 97.44 107 ILE A C 1
ATOM 897 O O . ILE A 1 107 ? -0.501 -3.032 3.799 1.00 97.44 107 ILE A O 1
ATOM 901 N N . ARG A 1 108 ? 0.979 -2.466 5.400 1.00 97.81 108 ARG A N 1
ATOM 902 C CA . ARG A 1 108 ? 2.107 -2.179 4.506 1.00 97.81 108 ARG A CA 1
ATOM 903 C C . ARG A 1 108 ? 2.426 -3.367 3.601 1.00 97.81 108 ARG A C 1
ATOM 905 O O . ARG A 1 108 ? 2.511 -3.204 2.384 1.00 97.81 108 ARG A O 1
ATOM 912 N N . LYS A 1 109 ? 2.543 -4.576 4.165 1.00 97.94 109 LYS A N 1
ATOM 913 C CA . LYS A 1 109 ? 2.783 -5.811 3.396 1.00 97.94 109 LYS A CA 1
ATOM 914 C C . LYS A 1 109 ? 1.653 -6.100 2.414 1.00 97.94 109 LYS A C 1
ATOM 916 O O . LYS A 1 109 ? 1.915 -6.408 1.253 1.00 97.94 109 LYS A O 1
ATOM 921 N N . ARG A 1 110 ? 0.396 -6.003 2.855 1.00 97.94 110 ARG A N 1
ATOM 922 C CA . ARG A 1 110 ? -0.772 -6.282 2.008 1.00 97.94 110 ARG A CA 1
ATOM 923 C C . ARG A 1 110 ? -0.887 -5.286 0.860 1.00 97.94 110 ARG A C 1
ATOM 925 O O . ARG A 1 110 ? -1.136 -5.717 -0.260 1.00 97.94 110 ARG A O 1
ATOM 932 N N . ALA A 1 111 ? -0.684 -3.998 1.122 1.00 98.56 111 ALA A N 1
ATOM 933 C CA . ALA A 1 111 ? -0.712 -2.950 0.108 1.00 98.56 111 ALA A CA 1
ATOM 934 C C . ALA A 1 111 ? 0.408 -3.137 -0.930 1.00 98.56 111 ALA A C 1
ATOM 936 O O . ALA A 1 111 ? 0.142 -3.064 -2.126 1.00 98.56 111 ALA A O 1
ATOM 937 N N . ALA A 1 112 ? 1.625 -3.482 -0.493 1.00 98.62 112 ALA A N 1
ATOM 938 C CA . ALA A 1 112 ? 2.734 -3.791 -1.397 1.00 98.62 112 ALA A CA 1
ATOM 939 C C . ALA A 1 112 ? 2.453 -5.027 -2.271 1.00 98.62 112 ALA A C 1
ATOM 941 O O . ALA A 1 112 ? 2.661 -4.997 -3.480 1.00 98.62 112 ALA A O 1
ATOM 942 N N . LEU A 1 113 ? 1.915 -6.106 -1.690 1.00 98.50 113 LEU A N 1
ATOM 943 C CA . LEU A 1 113 ? 1.534 -7.306 -2.447 1.00 98.50 113 LEU A CA 1
ATOM 944 C C . LEU A 1 113 ? 0.400 -7.039 -3.445 1.00 98.50 113 LEU A C 1
ATOM 946 O O . LEU A 1 113 ? 0.412 -7.591 -4.543 1.00 98.50 113 LEU A O 1
ATOM 950 N N . HIS A 1 114 ? -0.565 -6.200 -3.071 1.00 98.31 114 HIS A N 1
ATOM 951 C CA . HIS A 1 114 ? -1.644 -5.771 -3.957 1.00 98.31 114 HIS A CA 1
ATOM 952 C C . HIS A 1 114 ? -1.087 -4.969 -5.141 1.00 98.31 114 HIS A C 1
ATOM 954 O O . HIS A 1 114 ? -1.325 -5.339 -6.288 1.00 98.31 114 HIS A O 1
ATOM 960 N N . ALA A 1 115 ? -0.253 -3.964 -4.863 1.00 98.50 115 ALA A N 1
ATOM 961 C CA . ALA A 1 115 ? 0.442 -3.170 -5.872 1.00 98.50 115 ALA A CA 1
ATOM 962 C C . ALA A 1 115 ? 1.286 -4.037 -6.819 1.00 98.50 115 ALA A C 1
ATOM 964 O O . ALA A 1 115 ? 1.255 -3.831 -8.029 1.00 98.50 115 ALA A O 1
ATOM 965 N N . LEU A 1 116 ? 2.000 -5.038 -6.291 1.00 98.56 116 LEU A N 1
ATOM 966 C CA . LEU A 1 116 ? 2.796 -5.970 -7.092 1.00 98.56 116 LEU A CA 1
ATOM 967 C C . LEU A 1 116 ? 1.919 -6.785 -8.046 1.00 98.56 116 LEU A C 1
ATOM 969 O O . LEU A 1 116 ? 2.237 -6.899 -9.228 1.00 98.56 116 LEU A O 1
ATOM 973 N N . SER A 1 117 ? 0.819 -7.344 -7.535 1.00 97.75 117 SER A N 1
ATOM 974 C CA . SER A 1 117 ? -0.126 -8.121 -8.340 1.00 97.75 117 SER A CA 1
ATOM 975 C C . SER A 1 117 ? -0.729 -7.277 -9.462 1.00 97.75 117 SER A C 1
ATOM 977 O O . SER A 1 117 ? -0.872 -7.762 -10.584 1.00 97.75 117 SER A O 1
ATOM 979 N N . ASP A 1 118 ? -1.088 -6.027 -9.174 1.00 98.00 118 ASP A N 1
ATOM 980 C CA . ASP A 1 118 ? -1.654 -5.124 -10.173 1.00 98.00 118 ASP A CA 1
ATOM 981 C C . ASP A 1 118 ? -0.622 -4.688 -11.206 1.00 98.00 118 ASP A C 1
ATOM 983 O O . ASP A 1 118 ? -0.900 -4.770 -12.402 1.00 98.00 118 ASP A O 1
ATOM 987 N N . PHE A 1 119 ? 0.583 -4.323 -10.765 1.00 98.06 119 PHE A N 1
ATOM 988 C CA . PHE A 1 119 ? 1.691 -3.950 -11.638 1.00 98.06 119 PHE A CA 1
ATOM 989 C C . PHE A 1 119 ? 2.034 -5.069 -12.628 1.00 98.06 119 PHE A C 1
ATOM 991 O O . PHE A 1 119 ? 2.010 -4.852 -13.835 1.00 98.06 119 PHE A O 1
ATOM 998 N N . VAL A 1 120 ? 2.267 -6.289 -12.134 1.00 97.44 120 VAL A N 1
ATOM 999 C CA . VAL A 1 120 ? 2.631 -7.449 -12.968 1.00 97.44 120 VAL A CA 1
ATOM 1000 C C . VAL A 1 120 ? 1.514 -7.819 -13.947 1.00 97.44 120 VAL A C 1
ATOM 1002 O O . VAL A 1 120 ? 1.781 -8.252 -15.066 1.00 97.44 120 VAL A O 1
ATOM 1005 N N . ARG A 1 121 ? 0.249 -7.667 -13.539 1.00 96.62 121 ARG A N 1
ATOM 1006 C CA . ARG A 1 121 ? -0.908 -7.956 -14.393 1.00 96.62 121 ARG A CA 1
ATOM 1007 C C . ARG A 1 121 ? -1.107 -6.901 -15.482 1.00 96.62 121 ARG A C 1
ATOM 1009 O O . ARG A 1 121 ? -1.541 -7.248 -16.581 1.00 96.62 121 ARG A O 1
ATOM 1016 N N . ALA A 1 122 ? -0.864 -5.633 -15.164 1.00 96.56 122 ALA A N 1
ATOM 1017 C CA . ALA A 1 122 ? -1.082 -4.517 -16.074 1.00 96.56 122 ALA A CA 1
ATOM 1018 C C . ALA A 1 122 ? 0.093 -4.314 -17.044 1.00 96.56 122 ALA A C 1
ATOM 1020 O O . ALA A 1 122 ? -0.135 -3.994 -18.212 1.00 96.56 122 ALA A O 1
ATOM 1021 N N . ASP A 1 123 ? 1.328 -4.552 -16.599 1.00 95.06 123 ASP A N 1
ATOM 1022 C CA . ASP A 1 123 ? 2.522 -4.406 -17.424 1.00 95.06 123 ASP A CA 1
ATOM 1023 C C . ASP A 1 123 ? 2.763 -5.638 -18.309 1.00 95.06 123 ASP A C 1
ATOM 1025 O O . ASP A 1 123 ? 3.476 -6.581 -17.962 1.00 95.06 123 ASP A O 1
ATOM 1029 N N . LYS A 1 124 ? 2.168 -5.611 -19.502 1.00 92.06 124 LYS A N 1
ATOM 1030 C CA . LYS A 1 124 ? 2.304 -6.680 -20.504 1.00 92.06 124 LYS A CA 1
ATOM 1031 C C . LYS A 1 124 ? 3.714 -6.795 -21.088 1.00 92.06 124 LYS A C 1
ATOM 1033 O O . LYS A 1 124 ? 4.019 -7.813 -21.707 1.00 92.06 124 LYS A O 1
ATOM 1038 N N . GLU A 1 125 ? 4.544 -5.771 -20.922 1.00 92.31 125 GLU A N 1
ATOM 1039 C CA . GLU A 1 125 ? 5.907 -5.711 -21.454 1.00 92.31 125 GLU A CA 1
ATOM 1040 C C . GLU A 1 125 ? 6.943 -6.201 -20.436 1.00 92.31 125 GLU A C 1
ATOM 1042 O O . GLU A 1 125 ? 8.113 -6.378 -20.778 1.00 92.31 125 GLU A O 1
ATOM 1047 N N . LEU A 1 126 ? 6.516 -6.475 -19.197 1.00 94.25 126 LEU A N 1
ATOM 1048 C CA . LEU A 1 126 ? 7.387 -6.940 -18.129 1.00 94.25 126 LEU A CA 1
ATOM 1049 C C . LEU A 1 126 ? 7.994 -8.312 -18.455 1.00 94.25 126 LEU A C 1
ATOM 1051 O O . LEU A 1 126 ? 7.385 -9.377 -18.284 1.00 94.25 126 LEU A O 1
ATOM 1055 N N . VAL A 1 127 ? 9.256 -8.296 -18.876 1.00 91.75 127 VAL A N 1
ATOM 1056 C CA . VAL A 1 127 ? 10.025 -9.510 -19.147 1.00 91.75 127 VAL A CA 1
ATOM 1057 C C . VAL A 1 127 ? 10.255 -10.277 -17.846 1.00 91.75 127 VAL A C 1
ATOM 1059 O O . VAL A 1 127 ? 10.700 -9.734 -16.839 1.00 91.75 127 VAL A O 1
ATOM 1062 N N . GLY A 1 128 ? 9.964 -11.580 -17.860 1.00 93.81 128 GLY A N 1
ATOM 1063 C CA . GLY A 1 128 ? 10.165 -12.425 -16.682 1.00 93.81 128 GLY A CA 1
ATOM 1064 C C . GLY A 1 128 ? 9.181 -12.150 -15.539 1.00 93.81 128 GLY A C 1
ATOM 1065 O O . GLY A 1 128 ? 9.487 -12.505 -14.402 1.00 93.81 128 GLY A O 1
ATOM 1066 N N . ALA A 1 129 ? 8.000 -11.591 -15.831 1.00 94.94 129 ALA A N 1
ATOM 1067 C CA . ALA A 1 129 ? 6.923 -11.270 -14.886 1.00 94.94 129 ALA A CA 1
ATOM 1068 C C . ALA A 1 129 ? 6.756 -12.267 -13.719 1.00 94.94 129 ALA A C 1
ATOM 1070 O O . ALA A 1 129 ? 6.795 -11.873 -12.557 1.00 94.94 129 ALA A O 1
ATOM 1071 N N . LYS A 1 130 ? 6.662 -13.577 -14.000 1.00 95.25 130 LYS A N 1
ATOM 1072 C CA . LYS A 1 130 ? 6.512 -14.616 -12.958 1.00 95.25 130 LYS A CA 1
ATOM 1073 C C . LYS A 1 130 ? 7.702 -14.691 -11.995 1.00 95.25 130 LYS A C 1
ATOM 1075 O O . LYS A 1 130 ? 7.522 -14.934 -10.804 1.00 95.25 130 LYS A O 1
ATOM 1080 N N . TYR A 1 131 ? 8.922 -14.543 -12.512 1.00 96.31 131 TYR A N 1
ATOM 1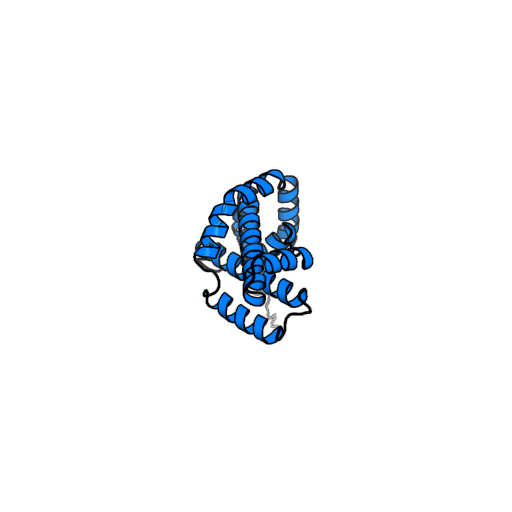081 C CA . TYR A 1 131 ? 10.131 -14.543 -11.689 1.00 96.31 131 TYR A CA 1
ATOM 1082 C C . TYR A 1 131 ? 10.217 -13.261 -10.859 1.00 96.31 131 TYR A C 1
ATOM 1084 O O . TYR A 1 131 ? 10.473 -13.333 -9.656 1.00 96.31 131 TYR A O 1
ATOM 1092 N N . TYR A 1 132 ? 9.935 -12.114 -11.483 1.00 96.81 132 TYR A N 1
ATOM 1093 C CA . TYR A 1 132 ? 9.887 -10.819 -10.810 1.00 96.81 132 TYR A CA 1
ATOM 1094 C C . TYR A 1 132 ? 8.880 -10.827 -9.651 1.00 96.81 132 TYR A C 1
ATOM 1096 O O . TYR A 1 132 ? 9.251 -10.550 -8.511 1.00 96.81 132 TYR A O 1
ATOM 1104 N N . GLU A 1 133 ? 7.641 -11.252 -9.910 1.00 97.56 133 GLU A N 1
ATOM 1105 C CA . GLU A 1 133 ? 6.581 -11.355 -8.904 1.00 97.56 133 GLU A CA 1
ATOM 1106 C C . GLU A 1 133 ? 7.000 -12.251 -7.733 1.00 97.56 133 GLU A C 1
ATOM 1108 O O . GLU A 1 133 ? 6.899 -11.856 -6.570 1.00 97.56 133 GLU A O 1
ATOM 1113 N N . LYS A 1 134 ? 7.533 -13.446 -8.024 1.00 97.81 134 LYS A N 1
ATOM 1114 C CA . LYS A 1 134 ? 7.997 -14.374 -6.987 1.00 97.81 134 LYS A CA 1
ATOM 1115 C C . LYS A 1 134 ? 9.099 -13.752 -6.125 1.00 97.81 134 LYS A C 1
ATOM 1117 O O . LYS A 1 134 ? 9.022 -13.834 -4.900 1.00 97.81 134 LYS A O 1
ATOM 1122 N N . SER A 1 135 ? 10.095 -13.127 -6.753 1.00 97.38 135 SER A N 1
ATOM 1123 C CA . SER A 1 135 ? 11.212 -12.484 -6.057 1.00 97.38 135 SER A CA 1
ATOM 1124 C C . SER A 1 135 ? 10.735 -11.339 -5.160 1.00 97.38 135 SER A C 1
ATOM 1126 O O . SER A 1 135 ? 11.084 -11.289 -3.979 1.00 97.38 135 SER A O 1
ATOM 1128 N N . LYS A 1 136 ? 9.873 -10.452 -5.671 1.00 98.00 136 LYS A N 1
ATOM 1129 C CA . LYS A 1 136 ? 9.345 -9.327 -4.887 1.00 98.00 136 LYS A CA 1
ATOM 1130 C C . LYS A 1 136 ? 8.444 -9.781 -3.750 1.00 98.00 136 LYS A C 1
ATOM 1132 O O . LYS A 1 136 ? 8.573 -9.266 -2.642 1.00 98.00 136 LYS A O 1
ATOM 1137 N N . LYS A 1 137 ? 7.607 -10.795 -3.973 1.00 98.06 137 LYS A N 1
ATOM 1138 C CA . LYS A 1 137 ? 6.780 -11.394 -2.921 1.00 98.06 137 LYS A CA 1
ATOM 1139 C C . LYS A 1 137 ? 7.625 -11.899 -1.751 1.00 98.06 137 LYS A C 1
ATOM 1141 O O . LYS A 1 137 ? 7.288 -11.627 -0.603 1.00 98.06 137 LYS A O 1
ATOM 1146 N N . GLU A 1 138 ? 8.733 -12.582 -2.024 1.00 97.88 138 GLU A N 1
ATOM 1147 C CA . GLU A 1 138 ? 9.651 -13.054 -0.983 1.00 97.88 138 GLU A CA 1
ATOM 1148 C C . GLU A 1 138 ? 10.290 -11.896 -0.199 1.00 97.88 138 GLU A C 1
ATOM 1150 O O . GLU A 1 138 ? 10.342 -11.931 1.029 1.00 97.88 138 GLU A O 1
ATOM 1155 N N . ILE A 1 139 ? 10.725 -10.837 -0.886 1.00 97.50 139 ILE A N 1
ATOM 1156 C CA . ILE A 1 139 ? 11.318 -9.649 -0.252 1.00 97.50 139 ILE A CA 1
ATOM 1157 C C . ILE A 1 139 ? 10.304 -8.941 0.665 1.00 97.50 139 ILE A C 1
ATOM 1159 O O . ILE A 1 139 ? 10.660 -8.546 1.777 1.00 97.50 139 ILE A O 1
ATOM 1163 N N . ILE A 1 140 ? 9.045 -8.811 0.232 1.00 97.81 140 ILE A N 1
ATOM 1164 C CA . ILE A 1 140 ? 7.963 -8.186 1.014 1.00 97.81 140 ILE A CA 1
ATOM 1165 C C . ILE A 1 140 ? 7.645 -9.004 2.266 1.00 97.81 140 ILE A C 1
ATOM 1167 O O . ILE A 1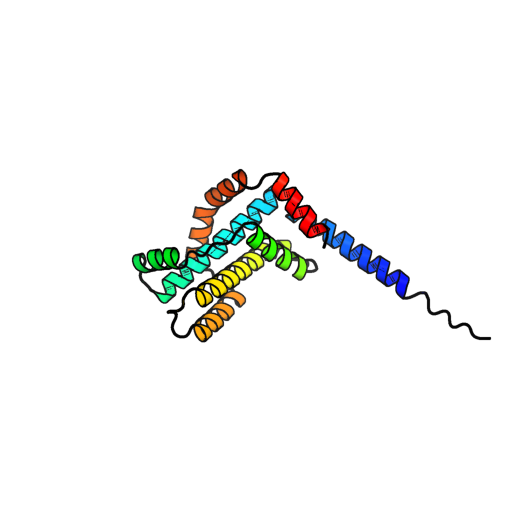 140 ? 7.557 -8.450 3.360 1.00 97.81 140 ILE A O 1
ATOM 1171 N N . LEU A 1 141 ? 7.491 -10.323 2.120 1.00 95.19 141 LEU A N 1
ATOM 1172 C CA . LEU A 1 141 ? 7.159 -11.206 3.240 1.00 95.19 141 LEU A CA 1
ATOM 1173 C C . LEU A 1 141 ? 8.276 -11.266 4.291 1.00 95.19 141 LEU A C 1
ATOM 1175 O O . LEU A 1 141 ? 7.978 -11.432 5.470 1.00 95.19 141 LEU A O 1
ATOM 1179 N N . ASN A 1 142 ? 9.528 -11.068 3.872 1.00 95.69 142 ASN A N 1
ATOM 1180 C CA . ASN A 1 142 ? 10.706 -11.022 4.740 1.00 95.69 142 ASN A CA 1
ATOM 1181 C C . ASN A 1 142 ? 11.049 -9.612 5.267 1.00 95.69 142 ASN A C 1
ATOM 1183 O O . ASN A 1 142 ? 12.160 -9.417 5.753 1.00 95.69 142 ASN A O 1
ATOM 1187 N N . ASP A 1 143 ? 10.155 -8.626 5.131 1.00 92.88 143 ASP A N 1
ATOM 1188 C CA . ASP A 1 143 ? 10.348 -7.238 5.597 1.00 92.88 143 ASP A CA 1
ATOM 1189 C C . ASP A 1 143 ? 11.539 -6.480 4.999 1.00 92.88 143 ASP A C 1
ATOM 1191 O O . ASP A 1 143 ? 11.994 -5.477 5.542 1.00 92.88 143 ASP A O 1
ATOM 1195 N N . LYS A 1 144 ? 12.020 -6.898 3.827 1.00 95.31 144 LYS A N 1
ATOM 1196 C CA . LYS A 1 144 ? 13.172 -6.271 3.157 1.00 95.31 144 LYS A CA 1
ATOM 1197 C C . LYS A 1 144 ? 12.783 -5.281 2.062 1.00 95.31 144 LYS A C 1
ATOM 1199 O O . LYS A 1 144 ? 13.656 -4.735 1.398 1.00 95.31 144 LYS A O 1
ATOM 1204 N N . PHE A 1 145 ? 11.486 -5.087 1.833 1.00 96.69 145 PHE A N 1
ATOM 1205 C CA . PHE A 1 145 ? 10.993 -4.295 0.707 1.00 96.69 145 PHE A CA 1
ATOM 1206 C C . PHE A 1 145 ? 10.999 -2.786 0.970 1.00 96.69 145 PHE A C 1
ATOM 1208 O O . PHE A 1 145 ? 11.380 -2.011 0.102 1.00 96.69 145 PHE A O 1
ATOM 1215 N N . PHE A 1 146 ? 10.555 -2.359 2.152 1.00 95.56 146 PHE A N 1
ATOM 1216 C CA . 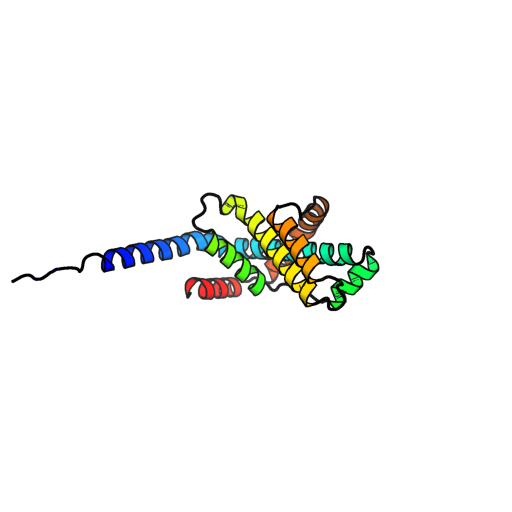PHE A 1 146 ? 10.282 -0.948 2.412 1.00 95.56 146 PHE A CA 1
ATOM 1217 C C . PHE A 1 146 ? 11.529 -0.249 2.958 1.00 95.56 146 PHE A C 1
ATOM 1219 O O . PHE A 1 146 ? 11.960 -0.532 4.074 1.00 95.56 146 PHE A O 1
ATOM 1226 N N . SER A 1 147 ? 12.118 0.631 2.151 1.00 95.69 147 SER A N 1
ATOM 1227 C CA . SER A 1 147 ? 13.351 1.356 2.481 1.00 95.69 147 SER A CA 1
ATOM 1228 C C . SER A 1 147 ? 13.092 2.653 3.260 1.00 95.69 147 SER A C 1
ATOM 1230 O O . SER A 1 147 ? 11.963 3.143 3.316 1.00 95.69 147 SER A O 1
ATOM 1232 N N . GLU A 1 148 ? 14.152 3.266 3.802 1.00 95.88 148 GLU A N 1
ATOM 1233 C CA . GLU A 1 148 ? 14.043 4.571 4.478 1.00 95.88 148 GLU A CA 1
ATOM 1234 C C . GLU A 1 148 ? 13.552 5.671 3.523 1.00 95.88 148 GLU A C 1
ATOM 1236 O O . GLU A 1 148 ? 12.735 6.502 3.901 1.00 95.88 148 GLU A O 1
ATOM 1241 N N . ASN A 1 149 ? 13.952 5.636 2.247 1.00 94.81 149 ASN A N 1
ATOM 1242 C CA . ASN A 1 149 ? 13.461 6.594 1.250 1.00 94.81 149 ASN A CA 1
ATOM 1243 C C . ASN A 1 149 ? 11.949 6.458 1.016 1.00 94.81 149 ASN A C 1
ATOM 1245 O O . ASN A 1 149 ? 11.247 7.458 0.873 1.00 94.81 149 ASN A O 1
ATOM 1249 N N . MET A 1 150 ? 11.430 5.226 1.007 1.00 97.25 150 MET A N 1
ATOM 1250 C CA . MET A 1 150 ? 9.988 4.978 0.896 1.00 97.25 150 MET A CA 1
ATOM 1251 C C . MET A 1 150 ? 9.243 5.476 2.136 1.00 97.25 150 MET A C 1
ATOM 1253 O O . MET A 1 150 ? 8.150 6.024 2.015 1.00 97.25 150 MET A O 1
ATOM 1257 N N . LYS A 1 151 ? 9.851 5.350 3.318 1.00 96.75 151 LYS A N 1
ATOM 1258 C CA . LYS A 1 151 ? 9.315 5.895 4.566 1.00 96.75 151 LYS A CA 1
ATOM 1259 C C . LYS A 1 151 ? 9.281 7.426 4.570 1.00 96.75 151 LYS A C 1
ATOM 1261 O O . LYS A 1 151 ? 8.249 7.993 4.902 1.00 96.75 151 LYS A O 1
ATOM 1266 N N . ILE A 1 152 ? 10.333 8.096 4.100 1.00 97.31 152 ILE A N 1
ATOM 1267 C CA . ILE A 1 152 ? 10.337 9.560 3.932 1.00 97.31 152 ILE A CA 1
ATOM 1268 C C . ILE A 1 152 ? 9.230 9.997 2.957 1.00 97.31 152 ILE A C 1
ATOM 1270 O O . ILE A 1 152 ? 8.519 10.976 3.197 1.00 97.31 152 ILE A O 1
ATOM 1274 N N . ASN A 1 153 ? 9.036 9.253 1.862 1.00 95.81 153 ASN A N 1
ATOM 1275 C CA . ASN A 1 153 ? 7.960 9.525 0.908 1.00 95.81 153 ASN A CA 1
ATOM 1276 C C . ASN A 1 153 ? 6.576 9.368 1.566 1.00 95.81 153 ASN A C 1
ATOM 1278 O O . ASN A 1 153 ? 5.716 10.235 1.419 1.00 95.81 153 ASN A O 1
ATOM 1282 N N . PHE A 1 154 ? 6.389 8.322 2.370 1.00 98.12 154 PHE A N 1
ATOM 1283 C CA . PHE A 1 154 ? 5.174 8.128 3.155 1.00 98.12 154 PHE A CA 1
ATOM 1284 C C . PHE A 1 154 ? 4.907 9.311 4.096 1.00 98.12 154 PHE A C 1
ATOM 1286 O O . PHE A 1 154 ? 3.839 9.916 4.033 1.00 98.12 154 PHE A O 1
ATOM 1293 N N . GLU A 1 155 ? 5.885 9.684 4.924 1.00 97.88 155 GLU A N 1
ATOM 1294 C CA . GLU A 1 155 ? 5.744 10.749 5.926 1.00 97.88 155 GLU A CA 1
ATOM 1295 C C . GLU A 1 155 ? 5.448 12.112 5.285 1.00 97.88 155 GLU A C 1
ATOM 1297 O O . GLU A 1 155 ? 4.582 12.849 5.756 1.00 97.88 155 GLU A O 1
ATOM 1302 N N . SER A 1 156 ? 6.115 12.427 4.172 1.00 97.62 156 SER A N 1
ATOM 1303 C CA . SER A 1 156 ? 5.922 13.699 3.458 1.00 97.62 156 SER A CA 1
ATOM 1304 C C . SER A 1 156 ? 4.556 13.827 2.779 1.00 97.62 156 SER A C 1
ATOM 1306 O O . SER A 1 156 ? 4.067 14.945 2.609 1.00 97.62 156 SER A O 1
ATOM 1308 N N . ASN A 1 157 ? 3.917 12.710 2.421 1.00 97.75 157 ASN A N 1
ATOM 1309 C CA . ASN A 1 157 ? 2.606 12.713 1.768 1.00 97.75 157 ASN A CA 1
ATOM 1310 C C . ASN A 1 157 ? 1.440 12.429 2.722 1.00 97.75 157 ASN A C 1
ATOM 1312 O O . ASN A 1 157 ? 0.295 12.728 2.379 1.00 97.75 157 ASN A O 1
ATOM 1316 N N . TYR A 1 158 ? 1.714 11.918 3.927 1.00 98.31 158 TYR A N 1
ATOM 1317 C CA . TYR A 1 158 ? 0.690 11.467 4.869 1.00 98.31 158 TYR A CA 1
ATOM 1318 C C . TYR A 1 158 ? -0.396 12.507 5.134 1.00 98.31 158 TYR A C 1
ATOM 1320 O O . TYR A 1 158 ? -1.578 12.246 4.907 1.00 98.31 158 TYR A O 1
ATOM 1328 N N . GLN A 1 159 ? 0.005 13.701 5.575 1.00 98.12 159 GLN A N 1
ATOM 1329 C CA . GLN A 1 159 ? -0.933 14.731 6.014 1.00 98.12 159 GLN A CA 1
ATOM 1330 C C . GLN A 1 159 ? -1.881 15.161 4.888 1.00 98.12 159 GLN A C 1
ATOM 1332 O O . GLN A 1 159 ? -3.091 15.239 5.088 1.00 98.12 159 GLN A O 1
ATOM 1337 N N . LYS A 1 160 ? -1.347 15.371 3.682 1.00 97.69 160 LYS A N 1
ATOM 1338 C CA . LYS A 1 160 ? -2.136 15.782 2.515 1.00 97.69 160 LYS A CA 1
ATOM 1339 C C . LYS A 1 160 ? -3.149 14.706 2.111 1.00 97.69 160 LYS A C 1
ATOM 1341 O O . LYS A 1 160 ? -4.304 15.024 1.830 1.00 97.69 160 LYS A O 1
ATOM 1346 N N . THR A 1 161 ? -2.741 13.437 2.092 1.00 96.75 161 THR A N 1
ATOM 1347 C CA . THR A 1 161 ? -3.639 12.320 1.754 1.00 96.75 161 THR A CA 1
ATOM 1348 C C . THR A 1 161 ? -4.683 12.089 2.851 1.00 96.75 161 THR A C 1
ATOM 1350 O O . THR A 1 161 ? -5.844 11.804 2.556 1.00 96.75 161 THR A O 1
ATOM 1353 N N . TYR A 1 162 ? -4.316 12.270 4.121 1.00 97.69 162 TYR A N 1
ATOM 1354 C CA . TYR A 1 162 ? -5.252 12.220 5.246 1.00 97.69 162 TYR A CA 1
ATOM 1355 C C . TYR A 1 162 ? -6.322 13.315 5.154 1.00 97.69 162 TYR A C 1
ATOM 1357 O O . TYR A 1 162 ? -7.511 13.049 5.343 1.00 97.69 162 TYR A O 1
ATOM 1365 N N . GLU A 1 163 ? -5.927 14.549 4.835 1.00 97.00 163 GLU A N 1
ATOM 1366 C CA . GLU A 1 163 ? -6.848 15.675 4.643 1.00 97.00 163 GLU A CA 1
ATOM 1367 C C . GLU A 1 163 ? -7.801 15.437 3.471 1.00 97.00 163 GLU A C 1
ATOM 1369 O O . GLU A 1 163 ? -9.008 15.643 3.612 1.00 97.00 163 GLU A O 1
ATOM 1374 N N . HIS A 1 164 ? -7.286 14.923 2.350 1.00 95.25 164 HIS A N 1
ATOM 1375 C CA . HIS A 1 164 ? -8.104 14.531 1.204 1.00 95.25 164 HIS A CA 1
ATOM 1376 C C . HIS A 1 164 ? -9.224 13.563 1.615 1.00 95.25 164 HIS A C 1
ATOM 1378 O O . HIS A 1 164 ? -10.405 13.825 1.367 1.00 95.25 164 HIS A O 1
ATOM 1384 N N . TYR A 1 165 ? -8.884 12.488 2.330 1.00 95.50 165 TYR A N 1
ATOM 1385 C CA . TYR A 1 165 ? -9.887 11.535 2.802 1.00 95.50 165 TYR A CA 1
ATOM 1386 C C . TYR A 1 165 ? -10.783 12.073 3.905 1.00 95.50 165 TYR A C 1
ATOM 1388 O O . TYR A 1 165 ? -11.964 11.734 3.956 1.00 95.50 165 TYR A O 1
ATOM 1396 N N . SER A 1 166 ? -10.275 12.976 4.735 1.00 94.38 166 SER A N 1
ATOM 1397 C CA . SER A 1 166 ? -11.085 13.685 5.721 1.00 94.38 166 SER A CA 1
ATOM 1398 C C . SER A 1 166 ? -12.171 14.551 5.083 1.00 94.38 166 SER A C 1
ATOM 1400 O O . SER A 1 166 ? -13.165 14.828 5.749 1.00 94.38 166 SER A O 1
ATOM 1402 N N . MET A 1 167 ? -12.032 14.961 3.821 1.00 92.62 167 MET A N 1
ATOM 1403 C CA . MET A 1 167 ? -13.089 15.667 3.088 1.00 92.62 167 MET A CA 1
ATOM 1404 C C . MET A 1 167 ? -14.075 14.714 2.400 1.00 92.62 167 MET A C 1
ATOM 1406 O O . MET A 1 167 ? -15.262 15.021 2.315 1.00 92.62 167 MET A O 1
ATOM 1410 N N . LEU A 1 168 ? -13.601 13.564 1.914 1.00 90.31 168 LEU A N 1
ATOM 1411 C CA . LEU A 1 168 ? -14.422 12.613 1.155 1.00 90.31 168 LEU A CA 1
ATOM 1412 C C . LEU A 1 168 ? -15.238 11.662 2.039 1.00 90.31 168 LEU A C 1
ATOM 1414 O O . LEU A 1 168 ? -16.382 11.337 1.720 1.00 90.31 168 LEU A O 1
ATOM 1418 N N . ILE A 1 169 ? -14.659 11.199 3.146 1.00 89.88 169 ILE A N 1
ATOM 1419 C CA . ILE A 1 169 ? -15.265 10.193 4.020 1.00 89.88 169 ILE A CA 1
ATOM 1420 C C . ILE A 1 169 ? -16.211 10.898 4.985 1.00 89.88 169 ILE A C 1
ATOM 1422 O O . ILE A 1 169 ? -15.786 11.505 5.966 1.00 89.88 169 ILE A O 1
ATOM 1426 N N . ASN A 1 170 ? -17.509 10.836 4.711 1.00 88.75 170 ASN A N 1
ATOM 1427 C CA . ASN A 1 170 ? -18.554 11.371 5.584 1.00 88.75 170 ASN A CA 1
ATOM 1428 C C . ASN A 1 170 ? -19.186 10.269 6.449 1.00 88.75 170 ASN A C 1
ATOM 1430 O O . ASN A 1 170 ? -18.908 9.083 6.270 1.00 88.75 170 ASN A O 1
ATOM 1434 N N . ASP A 1 171 ? -20.051 10.660 7.382 1.00 86.38 171 ASP A N 1
ATOM 1435 C CA . ASP A 1 171 ? -20.690 9.716 8.307 1.00 86.38 171 ASP A CA 1
ATOM 1436 C C . ASP A 1 171 ? -21.531 8.666 7.570 1.00 86.38 171 ASP A C 1
ATOM 1438 O O . ASP A 1 171 ? -21.480 7.490 7.910 1.00 86.38 171 ASP A O 1
ATOM 1442 N N . LYS A 1 172 ? -22.192 9.048 6.470 1.00 87.00 172 LYS A N 1
ATOM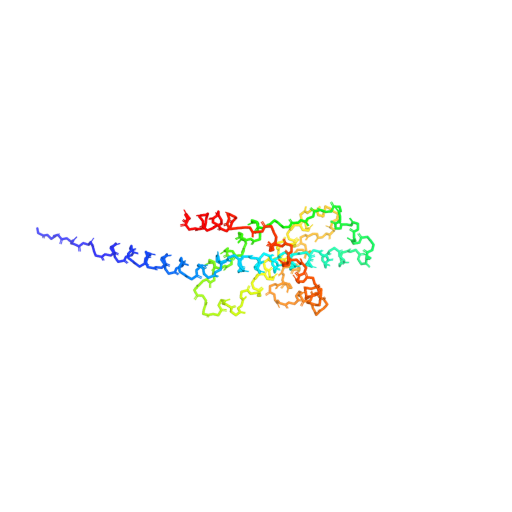 1443 C CA . LYS A 1 172 ? -22.944 8.112 5.622 1.00 87.00 172 LYS A CA 1
ATOM 1444 C C . LYS A 1 172 ? -22.051 7.025 5.016 1.00 87.00 172 LYS A C 1
ATOM 1446 O O . LYS A 1 172 ? -22.460 5.872 4.917 1.00 87.00 172 LYS A O 1
ATOM 1451 N N . PHE A 1 173 ? -20.835 7.369 4.591 1.00 85.62 173 PHE A N 1
ATOM 1452 C CA . PHE A 1 173 ? -19.867 6.378 4.123 1.00 85.62 173 PHE A CA 1
ATOM 1453 C C . PHE A 1 173 ? -19.497 5.409 5.252 1.00 85.62 173 PHE A C 1
ATOM 1455 O O . PHE A 1 173 ? -19.486 4.199 5.043 1.00 85.62 173 PHE A O 1
ATOM 1462 N N . VAL A 1 174 ? -19.249 5.931 6.455 1.00 84.44 174 VAL A N 1
ATOM 1463 C CA . VAL A 1 174 ? -18.907 5.121 7.633 1.00 84.44 174 VAL A CA 1
ATOM 1464 C C . VAL A 1 174 ? -20.043 4.168 8.004 1.00 84.44 174 VAL A C 1
ATOM 1466 O O . VAL A 1 174 ? -19.788 2.982 8.192 1.00 84.44 174 VAL A O 1
ATOM 1469 N N . GLU A 1 175 ? -21.286 4.648 8.039 1.00 85.06 175 GLU A N 1
ATOM 1470 C CA . GLU A 1 175 ? -22.479 3.826 8.283 1.00 85.06 175 GLU A CA 1
ATOM 1471 C C . GLU A 1 175 ? -22.611 2.703 7.247 1.00 85.06 175 GLU A C 1
ATOM 1473 O O . GLU A 1 175 ? -22.822 1.544 7.605 1.00 85.06 175 GLU A O 1
ATOM 1478 N N . ASN A 1 176 ? -22.412 3.009 5.960 1.00 83.62 176 ASN A N 1
ATOM 1479 C CA . ASN A 1 176 ? -22.456 1.998 4.902 1.00 83.62 176 ASN A CA 1
ATOM 1480 C C . ASN A 1 176 ? -21.390 0.911 5.095 1.00 83.62 176 ASN A C 1
ATOM 1482 O O . ASN A 1 176 ? -21.670 -0.269 4.888 1.00 83.62 176 ASN A O 1
ATOM 1486 N N . ILE A 1 177 ? -20.170 1.294 5.478 1.00 79.62 177 ILE A N 1
ATOM 1487 C CA . ILE A 1 177 ? -19.085 0.347 5.758 1.00 79.62 177 ILE A CA 1
ATOM 1488 C C . ILE A 1 177 ? -19.424 -0.517 6.974 1.00 79.62 177 ILE A C 1
ATOM 1490 O O . ILE A 1 177 ? -19.283 -1.736 6.909 1.00 79.62 177 ILE A O 1
ATOM 1494 N N . GLN A 1 178 ? -19.914 0.094 8.052 1.00 78.75 178 GLN A N 1
ATOM 1495 C CA . GLN A 1 178 ? -20.318 -0.614 9.265 1.00 78.75 178 GLN A CA 1
ATOM 1496 C C . GLN A 1 178 ? -21.399 -1.656 8.973 1.00 78.75 178 GLN A C 1
ATOM 1498 O O . GLN A 1 178 ? -21.235 -2.808 9.364 1.00 78.75 178 GLN A O 1
ATOM 1503 N N . ASN A 1 179 ? -22.443 -1.293 8.225 1.00 80.31 179 ASN A N 1
ATOM 1504 C CA . ASN A 1 179 ? -23.511 -2.226 7.863 1.00 80.31 179 ASN A CA 1
ATOM 1505 C C . ASN A 1 179 ? -22.972 -3.394 7.026 1.00 80.31 179 ASN A C 1
ATOM 1507 O O . ASN A 1 179 ? -23.214 -4.549 7.352 1.00 80.31 179 ASN A O 1
ATOM 1511 N N . ARG A 1 180 ? -22.140 -3.123 6.010 1.00 75.25 180 ARG A N 1
ATOM 1512 C CA . ARG A 1 180 ? -21.573 -4.175 5.142 1.00 75.25 180 ARG A CA 1
ATOM 1513 C C . ARG A 1 180 ? -20.670 -5.168 5.872 1.00 75.25 180 ARG A C 1
ATOM 1515 O O . ARG A 1 180 ? -20.481 -6.271 5.368 1.00 75.25 180 ARG A O 1
ATOM 1522 N N . ILE A 1 181 ? -20.060 -4.764 6.982 1.00 69.06 181 ILE A N 1
ATOM 1523 C CA . ILE A 1 181 ? -19.143 -5.602 7.765 1.00 69.06 181 ILE A CA 1
ATOM 1524 C C . ILE A 1 181 ? -19.885 -6.349 8.868 1.00 69.06 181 ILE A C 1
ATOM 1526 O O . ILE A 1 181 ? -19.571 -7.503 9.121 1.00 69.06 181 ILE A O 1
ATOM 1530 N N . LEU A 1 182 ? -20.857 -5.705 9.516 1.00 67.12 182 LEU A N 1
ATOM 1531 C CA . LEU A 1 182 ? -21.612 -6.290 10.627 1.00 67.12 182 LEU A CA 1
ATOM 1532 C C . LEU A 1 182 ? -22.753 -7.215 10.172 1.00 67.12 182 LEU A C 1
ATOM 1534 O O . LEU A 1 182 ? -23.269 -7.972 10.989 1.00 67.12 182 LEU A O 1
ATOM 1538 N N . GLU A 1 183 ? -23.169 -7.135 8.905 1.00 62.09 183 GLU A N 1
ATOM 1539 C CA . GLU A 1 183 ? -24.194 -8.006 8.305 1.00 62.09 183 GLU A CA 1
ATOM 1540 C C . GLU A 1 183 ? -23.622 -9.276 7.636 1.00 62.09 183 GLU A C 1
ATOM 1542 O O . GLU A 1 183 ? -24.394 -10.056 7.073 1.00 62.09 183 GLU A O 1
ATOM 1547 N N . GLN A 1 184 ? -22.298 -9.487 7.676 1.00 51.56 184 GLN A N 1
ATOM 1548 C CA . GLN A 1 184 ? -21.638 -10.733 7.243 1.00 51.56 184 GLN A CA 1
ATOM 1549 C C . GLN A 1 184 ? -21.587 -11.758 8.378 1.00 51.56 184 GLN A C 1
ATOM 1551 O O . GLN A 1 184 ? -21.747 -12.961 8.066 1.00 51.56 184 GLN A O 1
#

Foldseek 3Di:
DDPPPPDPPVVVVVVVVVVVLVVLLVLCVVCLDLLNLLLQLLLLQLLLVLLLLVVLCVQPVDDVVSVVLCVQLVDGDDSVRSVVQLVVLCVVCVPPPCCVVCSSLSSSLSSNLVSLVSNLVSPPVDPPSVVSSVVSNVCSVVVNRQDVVSVVSSVVCRVVSSVVSVVVRDVVNSVVSSCVVSVD

Organism: NCBI:txid877500

pLDDT: mean 85.47, std 18.32, range [35.88, 98.69]

Sequence (184 aa):
MKDLNNKSSYKNSESIISYYVKNLNDDMKKYLKRSSIIDLITKYELYYHISLGNYAFETILDLEETTKKLQELNLYVTPDMALFNIYKIIEEKIGEKDLEKNLEEYIRKRAALHALSDFVRADKELVGAKYYEKSKKEIILNDKFFSENMKINFESNYQKTYEHYSMLINDKFVENIQNRILEQ

Secondary structure (DSSP, 8-state):
-------SSHHHHHHHHHHHHHHHHHHHHGGGSHHHHHHHHHHHHHHHHHHHHHHHHHHH--HHHHHHHHHHHT----HHHHHHHHHHHHHHHTT-TTHHHHHHHHHHHHHHHHHHHHHHHH-TT-TTHHHHHHHHHHHHHTT-S--HHHHHHHHHHHHHHHHHHHHH--HHHHHHHHHHHHT-

Radius of gyration: 21.0 Å; chains: 1; bounding box: 51×65×50 Å